Protein AF-A0A2E6INU5-F1 (afdb_monomer_lite)

pLDDT: mean 88.7, std 9.67, range [42.59, 98.44]

Foldseek 3Di:
DDDDDLVLVVLLLVLLCQQQCQQDQLRHQNNPQDQDDRDDVPDDDFLVNLVSSQVSLVVLCVLLVHDSQADHDDGPDDDDCSNDVVCSVVSSVSSVVCSVCLQPDDPPDPPDDDDPDDDDDDDDDDKDKDKDKDFAPFLSRVSNCLSNVDKDKDADAADDPPPDLVSVQVRVQRVQLPIAIEGCDDFPDPPQSNTRYHDLVPFAQDWDWRHKDAGPDPVRRVWMWTWTWHDDGGMIMIMIMTD

Secondary structure (DSSP, 8-state):
-----HHHHHHHHHHHHHHHH--STT---------PPPPPTTPPP-HHHHHHHHHHHHHHHHHHT---------TTPPP-GGGTHHHHHHHHHHHHHHHH-TTS--TTS-------------S--S-EEEEEEEE-SSHHHHHHHHHTT--EEE------SS--HHHHHHHHHHHHH--EEEESSPP--S-GGG--EEEGGG--SS-EEEEEEE-S-TTTTT-EEEEEEEE-SSEEEEEEEE-

Structure (mmCIF, N/CA/C/O backbone):
data_AF-A0A2E6INU5-F1
#
_entry.id   AF-A0A2E6INU5-F1
#
loop_
_atom_site.group_PDB
_atom_site.id
_atom_site.type_symbol
_atom_site.label_atom_id
_atom_site.label_alt_id
_atom_site.label_comp_id
_atom_site.label_asym_id
_atom_site.label_entity_id
_atom_site.label_seq_id
_atom_site.pdbx_PDB_ins_code
_atom_site.Cartn_x
_atom_site.Cartn_y
_atom_site.Cartn_z
_atom_site.occupancy
_atom_site.B_iso_or_equiv
_atom_site.auth_seq_id
_atom_site.auth_comp_id
_atom_site.auth_asym_id
_atom_site.auth_atom_id
_atom_site.pdbx_PDB_model_num
ATOM 1 N N . MET A 1 1 ? -27.241 9.348 35.818 1.00 49.28 1 MET A N 1
ATOM 2 C CA . MET A 1 1 ? -27.046 8.443 34.669 1.00 49.28 1 MET A CA 1
ATOM 3 C C . MET A 1 1 ? -27.175 9.276 33.410 1.00 49.28 1 MET A C 1
ATOM 5 O O . MET A 1 1 ? -28.150 10.011 33.298 1.00 49.28 1 MET A O 1
ATOM 9 N N . ALA A 1 2 ? -26.169 9.285 32.546 1.00 42.59 2 ALA A N 1
ATOM 10 C CA . ALA A 1 2 ? -26.226 10.094 31.339 1.00 42.59 2 ALA A CA 1
ATOM 11 C C . ALA A 1 2 ? -26.915 9.350 30.204 1.00 42.59 2 ALA A C 1
ATOM 13 O O . ALA A 1 2 ? -26.739 8.145 30.055 1.00 42.59 2 ALA A O 1
ATOM 14 N N . LEU A 1 3 ? -27.676 10.088 29.400 1.00 52.22 3 LEU A N 1
ATOM 15 C CA . LEU A 1 3 ? -28.258 9.566 28.176 1.00 52.22 3 LEU A CA 1
ATOM 16 C C . LEU A 1 3 ? -27.137 9.426 27.135 1.00 52.22 3 LEU A C 1
ATOM 18 O O . LEU A 1 3 ? -26.651 10.423 26.584 1.00 52.22 3 LEU A O 1
ATOM 22 N N . VAL A 1 4 ? -26.694 8.189 26.924 1.00 58.69 4 VAL A N 1
ATOM 23 C CA . VAL A 1 4 ? -25.850 7.803 25.792 1.00 58.69 4 VAL A CA 1
ATOM 24 C C . VAL A 1 4 ? -26.788 7.511 24.627 1.00 58.69 4 VAL A C 1
ATOM 26 O O . VAL A 1 4 ? -27.695 6.691 24.753 1.00 58.69 4 VAL A O 1
ATOM 29 N N . LEU A 1 5 ? -26.622 8.227 23.516 1.00 62.44 5 LEU A N 1
ATOM 30 C CA . LEU A 1 5 ? -27.426 7.988 22.322 1.00 62.44 5 LEU A CA 1
ATOM 31 C C . LEU A 1 5 ? -26.866 6.767 21.587 1.00 62.44 5 LEU A C 1
ATOM 33 O O . LEU A 1 5 ? -25.653 6.619 21.436 1.00 62.44 5 LEU A O 1
ATOM 37 N N . THR A 1 6 ? -27.752 5.904 21.097 1.00 64.69 6 THR A N 1
ATOM 38 C CA . THR A 1 6 ? -27.390 4.688 20.349 1.00 64.69 6 THR A CA 1
ATOM 39 C C . THR A 1 6 ? -26.551 4.977 19.101 1.00 64.69 6 THR A C 1
ATOM 41 O O . THR A 1 6 ? -25.748 4.140 18.702 1.00 64.69 6 THR A O 1
ATOM 44 N N . THR A 1 7 ? -26.672 6.175 18.522 1.00 68.62 7 THR A N 1
ATOM 45 C CA . THR A 1 7 ? -25.910 6.631 17.347 1.00 68.62 7 THR A CA 1
ATOM 46 C C . THR A 1 7 ? -24.424 6.876 17.624 1.00 68.62 7 THR A C 1
ATOM 48 O O . THR A 1 7 ? -23.580 6.636 16.757 1.00 68.62 7 THR A O 1
ATOM 51 N N . ASP A 1 8 ? -24.085 7.342 18.829 1.00 67.25 8 ASP A N 1
ATOM 52 C CA . ASP A 1 8 ? -22.691 7.596 19.217 1.00 67.25 8 ASP A CA 1
ATOM 53 C C . ASP A 1 8 ? -21.958 6.267 19.453 1.00 67.25 8 ASP A C 1
ATOM 55 O O . ASP A 1 8 ? -20.794 6.110 19.086 1.00 67.25 8 ASP A O 1
ATOM 59 N N . LEU A 1 9 ? -22.672 5.292 20.028 1.00 73.44 9 LEU A N 1
ATOM 60 C CA . LEU A 1 9 ? -22.219 3.912 20.235 1.00 73.44 9 LEU A CA 1
ATOM 61 C C . LEU A 1 9 ? -22.002 3.185 18.914 1.00 73.44 9 LEU A C 1
ATOM 63 O O . LEU A 1 9 ? -20.943 2.589 18.711 1.00 73.44 9 LEU A O 1
ATOM 67 N N . SER A 1 10 ? -22.955 3.304 17.988 1.00 78.44 10 SER A N 1
ATOM 68 C CA . SER A 1 10 ? -22.848 2.624 16.703 1.00 78.44 10 SER A CA 1
ATOM 69 C C . SER A 1 10 ? -21.665 3.107 15.885 1.00 78.44 10 SER A C 1
ATOM 71 O O . SER A 1 10 ? -20.899 2.287 15.395 1.00 78.44 10 SER A O 1
ATOM 73 N N . THR A 1 11 ? -21.457 4.421 15.810 1.00 85.44 11 THR A N 1
ATOM 74 C CA . THR A 1 11 ? -20.378 4.985 14.992 1.00 85.44 11 THR A CA 1
ATOM 75 C C . THR A 1 11 ? -19.001 4.566 15.509 1.00 85.44 11 THR A C 1
ATOM 77 O O . THR A 1 11 ? -18.174 4.087 14.737 1.00 85.44 11 THR A O 1
ATOM 80 N N . LEU A 1 12 ? -18.750 4.701 16.816 1.00 86.94 12 LEU A N 1
ATOM 81 C CA . LEU A 1 12 ? -17.463 4.329 17.404 1.00 86.94 12 LEU A CA 1
ATOM 82 C C . LEU A 1 12 ? -17.186 2.829 17.239 1.00 86.94 12 LEU A C 1
ATOM 84 O O . LEU A 1 12 ? -16.101 2.438 16.804 1.00 86.94 12 LEU A O 1
ATOM 88 N N . ARG A 1 13 ? -18.170 1.988 17.574 1.00 88.31 13 ARG A N 1
ATOM 89 C CA . ARG A 1 13 ? -18.055 0.533 17.463 1.00 88.31 13 ARG A CA 1
ATOM 90 C C . ARG A 1 13 ? -17.778 0.108 16.025 1.00 88.31 13 ARG A C 1
ATOM 92 O O . ARG A 1 13 ? -16.871 -0.691 15.802 1.00 88.31 13 ARG A O 1
ATOM 99 N N . ASP A 1 14 ? -18.536 0.628 15.066 1.00 89.06 14 ASP A N 1
ATOM 100 C CA . ASP A 1 14 ? -18.408 0.234 13.666 1.00 89.06 14 ASP A CA 1
ATOM 101 C C . ASP A 1 14 ? -17.042 0.652 13.101 1.00 89.06 14 ASP A C 1
ATOM 103 O O . ASP A 1 14 ? -16.392 -0.158 12.439 1.00 89.06 14 ASP A O 1
ATOM 107 N N . THR A 1 15 ? -16.536 1.838 13.460 1.00 90.94 15 THR A N 1
ATOM 108 C CA . THR A 1 15 ? -15.172 2.259 13.105 1.00 90.94 15 THR A CA 1
ATOM 109 C C . THR A 1 15 ? -14.110 1.340 13.706 1.00 90.94 15 THR A C 1
ATOM 111 O O . THR A 1 15 ? -13.225 0.879 12.984 1.00 90.94 15 THR A O 1
ATOM 114 N N . MET A 1 16 ? -14.181 1.031 15.007 1.00 92.12 16 MET A N 1
ATOM 115 C CA . MET A 1 16 ? -13.193 0.150 15.647 1.00 92.12 16 MET A CA 1
ATOM 116 C C . MET A 1 16 ? -13.242 -1.270 15.082 1.00 92.12 16 MET A C 1
ATOM 118 O O . MET A 1 16 ? -12.201 -1.884 14.853 1.00 92.12 16 MET A O 1
ATOM 122 N N . ASN A 1 17 ? -14.445 -1.787 14.832 1.00 92.00 17 ASN A N 1
ATOM 123 C CA . ASN A 1 17 ? -14.634 -3.105 14.249 1.00 92.00 17 ASN A CA 1
ATOM 124 C C . ASN A 1 17 ? -14.122 -3.155 12.805 1.00 92.00 17 ASN A C 1
ATOM 126 O O . ASN A 1 17 ? -13.488 -4.138 12.436 1.00 92.00 17 ASN A O 1
ATOM 130 N N . SER A 1 18 ? -14.340 -2.101 12.011 1.00 90.94 18 SER A N 1
ATOM 131 C CA . SER A 1 18 ? -13.735 -1.990 10.683 1.00 90.94 18 SER A CA 1
ATOM 132 C C . SER A 1 18 ? -12.214 -2.016 10.802 1.00 90.94 18 SER A C 1
ATOM 134 O O . SER A 1 18 ? -11.586 -2.922 10.273 1.00 90.94 18 SER A O 1
ATOM 136 N N . ALA A 1 19 ? -11.623 -1.111 11.587 1.00 91.62 19 ALA A N 1
ATOM 137 C CA . ALA A 1 19 ? -10.173 -1.010 11.745 1.00 91.62 19 ALA A CA 1
ATOM 138 C C . ALA A 1 19 ? -9.523 -2.340 12.161 1.00 91.62 19 ALA A C 1
ATOM 140 O O . ALA A 1 19 ? -8.524 -2.765 11.587 1.00 91.62 19 ALA A O 1
ATOM 141 N N . LEU A 1 20 ? -10.094 -3.019 13.158 1.00 93.56 20 LEU A N 1
ATOM 142 C CA . LEU A 1 20 ? -9.512 -4.238 13.711 1.00 93.56 20 LEU A CA 1
ATOM 143 C C . LEU A 1 20 ? -9.795 -5.467 12.852 1.00 93.56 20 LEU A C 1
ATOM 145 O O . LEU A 1 20 ? -8.908 -6.301 12.699 1.00 93.56 20 LEU A O 1
ATOM 149 N N . ASN A 1 21 ? -11.003 -5.599 12.306 1.00 93.06 21 ASN A N 1
ATOM 150 C CA . ASN A 1 21 ? -11.491 -6.874 11.774 1.00 93.06 21 ASN A CA 1
ATOM 151 C C . ASN A 1 21 ? -11.822 -6.856 10.290 1.00 93.06 21 ASN A C 1
ATOM 153 O O . ASN A 1 21 ? -12.146 -7.910 9.746 1.00 93.06 21 ASN A O 1
ATOM 157 N N . GLY A 1 22 ? -11.778 -5.705 9.622 1.00 91.62 22 GLY A N 1
ATOM 158 C CA . GLY A 1 22 ? -12.019 -5.676 8.192 1.00 91.62 22 GLY A CA 1
ATOM 159 C C . GLY A 1 22 ? -10.929 -6.434 7.435 1.00 91.62 22 GLY A C 1
ATOM 160 O O . GLY A 1 22 ? -9.741 -6.358 7.751 1.00 91.62 22 GLY A O 1
ATOM 161 N N . THR A 1 23 ? -11.371 -7.206 6.446 1.00 87.75 23 THR A N 1
ATOM 162 C CA . THR A 1 23 ? -10.544 -8.159 5.690 1.00 87.75 23 THR A CA 1
ATOM 163 C C . THR A 1 23 ? -10.393 -7.789 4.215 1.00 87.75 23 THR A C 1
ATOM 165 O O . THR A 1 23 ? -9.548 -8.346 3.517 1.00 87.75 23 THR A O 1
ATOM 168 N N . GLY A 1 24 ? -11.201 -6.845 3.724 1.00 87.31 24 GLY A N 1
ATOM 169 C CA . GLY A 1 24 ? -11.145 -6.349 2.349 1.00 87.31 24 GLY A CA 1
ATOM 170 C C . GLY A 1 24 ? -9.978 -5.394 2.094 1.00 87.31 24 GLY A C 1
ATOM 171 O O . GLY A 1 24 ? -9.223 -5.039 2.996 1.00 87.31 24 GLY A O 1
ATOM 172 N N . VAL A 1 25 ? -9.855 -4.939 0.847 1.00 86.94 25 VAL A N 1
ATOM 173 C CA . VAL A 1 25 ? -8.886 -3.908 0.445 1.00 86.94 25 VAL A CA 1
ATOM 174 C C . VAL A 1 25 ? -9.111 -2.640 1.273 1.00 86.94 25 VAL A C 1
ATOM 176 O O . VAL A 1 25 ? -10.184 -2.048 1.194 1.00 86.94 25 VAL A O 1
ATOM 179 N N . GLY A 1 26 ? -8.116 -2.228 2.064 1.00 84.88 26 GLY A N 1
ATOM 180 C CA . GLY A 1 26 ? -8.261 -1.089 2.982 1.00 84.88 26 GLY A CA 1
ATOM 181 C C . GLY A 1 26 ? -9.233 -1.352 4.138 1.00 84.88 26 GLY A C 1
ATOM 182 O O . GLY A 1 26 ? -9.704 -0.412 4.769 1.00 84.88 26 GLY A O 1
ATOM 183 N N . GLY A 1 27 ? -9.583 -2.618 4.382 1.00 85.44 27 GLY A N 1
ATOM 184 C CA . GLY A 1 27 ? -10.621 -3.009 5.325 1.00 85.44 27 GLY A CA 1
ATOM 185 C C . GLY A 1 27 ? -10.203 -2.879 6.782 1.00 85.44 27 GLY A C 1
ATOM 186 O O . GLY A 1 27 ? -11.072 -2.642 7.609 1.00 85.44 27 GLY A O 1
ATOM 187 N N . GLY A 1 28 ? -8.914 -3.019 7.097 1.00 88.44 28 GLY A N 1
ATOM 188 C CA . GLY A 1 28 ? -8.417 -3.083 8.470 1.00 88.44 28 GLY A CA 1
ATOM 189 C C . GLY A 1 28 ? -7.279 -4.090 8.627 1.00 88.44 28 GLY A C 1
ATOM 190 O O . GLY A 1 28 ? -6.603 -4.433 7.658 1.00 88.44 28 GLY A O 1
ATOM 191 N N . TYR A 1 29 ? -7.066 -4.558 9.857 1.00 90.00 29 TYR A N 1
ATOM 192 C CA . TYR A 1 29 ? -5.884 -5.341 10.251 1.00 90.00 29 TYR A CA 1
ATOM 193 C C . TYR A 1 29 ? -6.117 -6.839 10.430 1.00 90.00 29 TYR A C 1
ATOM 195 O O . TYR A 1 29 ? -5.206 -7.534 10.884 1.00 90.00 29 TYR A O 1
ATOM 203 N N . ASN A 1 30 ? -7.316 -7.340 10.113 1.00 92.19 30 ASN A N 1
ATOM 204 C CA . ASN A 1 30 ? -7.664 -8.759 10.224 1.00 92.19 30 ASN A CA 1
ATOM 205 C C . ASN A 1 30 ? -7.272 -9.398 11.586 1.00 92.19 30 ASN A C 1
ATOM 207 O O . ASN A 1 30 ? -6.731 -10.499 11.656 1.00 92.19 30 ASN A O 1
ATOM 211 N N . GLN A 1 31 ? -7.512 -8.695 12.695 1.00 90.88 31 GLN A N 1
ATOM 212 C CA . GLN A 1 31 ? -7.076 -9.085 14.046 1.00 90.88 31 GLN A CA 1
ATOM 213 C C . GLN A 1 31 ? -8.032 -10.046 14.758 1.00 90.88 31 GLN A C 1
ATOM 215 O O . GLN A 1 31 ? -7.704 -10.530 15.843 1.00 90.88 31 GLN A O 1
ATOM 220 N N . SER A 1 32 ? -9.220 -10.296 14.195 1.00 90.69 32 SER A N 1
ATOM 221 C CA . SER A 1 32 ? -10.265 -11.130 14.813 1.00 90.69 32 SER A CA 1
ATOM 222 C C . SER A 1 32 ? -10.566 -10.738 16.273 1.00 90.69 32 SER A C 1
ATOM 224 O O . SER A 1 32 ? -10.755 -11.585 17.143 1.00 90.69 32 SER A O 1
ATOM 226 N N . HIS A 1 33 ? -10.565 -9.437 16.570 1.00 92.56 33 HIS A N 1
ATOM 227 C CA . HIS A 1 33 ? -10.838 -8.901 17.896 1.00 92.56 33 HIS A CA 1
ATOM 228 C C . HIS A 1 33 ? -12.336 -8.690 18.115 1.00 92.56 33 HIS A C 1
ATOM 230 O O . HIS A 1 33 ? -12.986 -7.962 17.374 1.00 92.56 33 HIS A O 1
ATOM 236 N N . THR A 1 34 ? -12.892 -9.262 19.173 1.00 91.06 34 THR A N 1
ATOM 237 C CA . THR A 1 34 ? -14.313 -9.085 19.482 1.00 91.06 34 THR A CA 1
ATOM 238 C C . THR A 1 34 ? -14.615 -7.667 19.970 1.00 91.06 34 THR A C 1
ATOM 240 O O . THR A 1 34 ? -14.155 -7.268 21.038 1.00 91.06 34 THR A O 1
ATOM 243 N N . VAL A 1 35 ? -15.449 -6.939 19.221 1.00 90.38 35 VAL A N 1
ATOM 244 C CA . VAL A 1 35 ? -16.087 -5.690 19.666 1.00 90.38 35 VAL A CA 1
ATOM 245 C C . VAL A 1 35 ? -17.570 -5.971 19.906 1.00 90.38 35 VAL A C 1
ATOM 247 O O . VAL A 1 35 ? -18.268 -6.423 18.993 1.00 90.38 35 VAL A O 1
ATOM 250 N N . ALA A 1 36 ? -18.048 -5.732 21.128 1.00 88.94 36 ALA A N 1
ATOM 251 C CA . ALA A 1 36 ? -19.420 -6.002 21.537 1.00 88.94 36 ALA A CA 1
ATOM 252 C C . ALA A 1 36 ? -20.434 -5.325 20.596 1.00 88.94 36 ALA A C 1
ATOM 254 O O . ALA A 1 36 ? -20.189 -4.260 20.019 1.00 88.94 36 ALA A O 1
ATOM 255 N N . SER A 1 37 ? -21.581 -5.972 20.391 1.00 84.62 37 SER A N 1
ATOM 256 C CA . SER A 1 37 ? -22.678 -5.398 19.611 1.00 84.62 37 SER A CA 1
ATOM 257 C C . SER A 1 37 ? -23.257 -4.170 20.305 1.00 84.62 37 SER A C 1
ATOM 259 O O . SER A 1 37 ? -23.260 -4.097 21.532 1.00 84.62 37 SER A O 1
ATOM 261 N N . ASN A 1 38 ? -23.789 -3.229 19.522 1.00 80.44 38 ASN A N 1
ATOM 262 C CA . ASN A 1 38 ? -24.484 -2.076 20.089 1.00 80.44 38 ASN A CA 1
ATOM 263 C C . ASN A 1 38 ? -25.669 -2.536 20.955 1.00 80.44 38 ASN A C 1
ATOM 265 O O . ASN A 1 38 ? -26.445 -3.371 20.480 1.00 80.44 38 ASN A O 1
ATOM 269 N N . PRO A 1 39 ? -25.835 -1.981 22.167 1.00 78.75 39 PRO A N 1
ATOM 270 C CA . PRO A 1 39 ? -27.024 -2.205 22.978 1.00 78.75 39 PRO A CA 1
ATOM 271 C C . PRO A 1 39 ? -28.276 -1.720 22.238 1.00 78.75 39 PRO A C 1
ATOM 273 O O . PRO A 1 39 ? -28.244 -0.695 21.544 1.00 78.75 39 PRO A O 1
ATOM 276 N N . ALA A 1 40 ? -29.383 -2.442 22.379 1.00 79.25 40 ALA A N 1
ATOM 277 C CA . ALA A 1 40 ? -30.674 -2.008 21.874 1.00 79.25 40 ALA A CA 1
ATOM 278 C C . ALA A 1 40 ? -31.216 -0.824 22.691 1.00 79.25 40 ALA A C 1
ATOM 280 O O . ALA A 1 40 ? -30.764 -0.509 23.794 1.00 79.25 40 ALA A O 1
ATOM 281 N N . VAL A 1 41 ? -32.220 -0.136 22.143 1.00 73.25 41 VAL A N 1
ATOM 282 C CA . VAL A 1 41 ? -32.894 0.943 22.873 1.00 73.25 41 VAL A CA 1
ATOM 283 C C . VAL A 1 41 ? -33.557 0.364 24.123 1.00 73.25 41 VAL A C 1
ATOM 285 O O . VAL A 1 41 ? -34.431 -0.491 24.020 1.00 73.25 41 VAL A O 1
ATOM 288 N N . GLY A 1 42 ? -33.168 0.882 25.288 1.00 70.81 42 GLY A N 1
ATOM 289 C CA . GLY A 1 42 ? -33.672 0.425 26.584 1.00 70.81 42 GLY A CA 1
ATOM 290 C C . GLY A 1 42 ? -32.814 -0.650 27.253 1.00 70.81 42 GLY A C 1
ATOM 291 O O . GLY A 1 42 ? -33.112 -0.995 28.395 1.00 70.81 42 GLY A O 1
ATOM 292 N N . ASP A 1 43 ? -31.752 -1.130 26.599 1.00 74.62 43 ASP A N 1
ATOM 293 C CA . ASP A 1 43 ? -30.782 -2.023 27.230 1.00 74.62 43 ASP A CA 1
ATOM 294 C C . ASP A 1 43 ? -29.958 -1.281 28.286 1.00 74.62 43 ASP A C 1
ATOM 296 O O . ASP A 1 43 ? -29.634 -0.093 28.158 1.00 74.62 43 ASP A O 1
ATOM 300 N N . ASN A 1 44 ? -29.574 -2.018 29.326 1.00 74.94 44 ASN A N 1
ATOM 301 C CA . ASN A 1 44 ? -28.580 -1.548 30.275 1.00 74.94 44 ASN A CA 1
ATOM 302 C C . ASN A 1 44 ? -27.193 -1.717 29.659 1.00 74.94 44 ASN A C 1
ATOM 304 O O . ASN A 1 44 ? -26.847 -2.793 29.180 1.00 74.94 44 ASN A O 1
ATOM 308 N N . ILE A 1 45 ? -26.392 -0.657 29.709 1.00 78.75 45 ILE A N 1
ATOM 309 C CA . ILE A 1 45 ? -24.971 -0.744 29.392 1.00 78.75 45 ILE A CA 1
ATOM 310 C C . ILE A 1 45 ? -24.260 -1.256 30.642 1.00 78.75 45 ILE A C 1
ATOM 312 O O . ILE A 1 45 ? -24.332 -0.609 31.689 1.00 78.75 45 ILE A O 1
ATOM 316 N N . ASP A 1 46 ? -23.611 -2.409 30.530 1.00 79.94 46 ASP A N 1
ATOM 317 C CA . ASP A 1 46 ? -22.838 -3.018 31.607 1.00 79.94 46 ASP A CA 1
ATOM 318 C C . ASP A 1 46 ? -21.326 -2.793 31.434 1.00 79.94 46 ASP A C 1
ATOM 320 O O . ASP A 1 46 ? -20.855 -2.178 30.469 1.00 79.94 46 ASP A O 1
ATOM 324 N N . ASP A 1 47 ? -20.566 -3.255 32.423 1.00 80.88 47 ASP A N 1
ATOM 325 C CA . ASP A 1 47 ? -19.105 -3.246 32.427 1.00 80.88 47 ASP A CA 1
ATOM 326 C C . ASP A 1 47 ? -18.534 -4.051 31.253 1.00 80.88 47 ASP A C 1
ATOM 328 O O . ASP A 1 47 ? -17.594 -3.599 30.603 1.00 80.88 47 ASP A O 1
ATOM 332 N N . SER A 1 48 ? -19.162 -5.174 30.893 1.00 85.06 48 SER A N 1
ATOM 333 C CA . SER A 1 48 ? -18.707 -6.027 29.790 1.00 85.06 48 SER A CA 1
ATOM 334 C C . SER A 1 48 ? -18.671 -5.304 28.436 1.00 85.06 48 SER A C 1
ATOM 336 O O . SER A 1 48 ? -17.714 -5.451 27.665 1.00 85.06 48 SER A O 1
ATOM 338 N N . TYR A 1 49 ? -19.677 -4.472 28.146 1.00 86.75 49 TYR A N 1
ATOM 339 C CA . TYR A 1 49 ? -19.693 -3.653 26.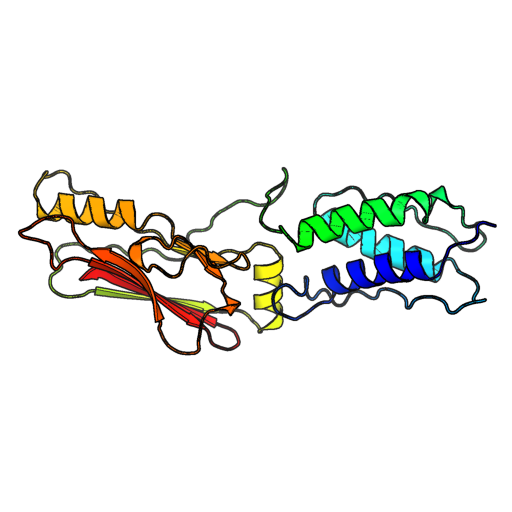938 1.00 86.75 49 TYR A CA 1
ATOM 340 C C . TYR A 1 49 ? -18.578 -2.600 26.966 1.00 86.75 49 TYR A C 1
ATOM 342 O O . TYR A 1 49 ? -17.858 -2.424 25.979 1.00 86.75 49 TYR A O 1
ATOM 350 N N . MET A 1 50 ? -18.404 -1.917 28.100 1.00 85.44 50 MET A N 1
ATOM 351 C CA . MET A 1 50 ? -17.386 -0.874 28.258 1.00 85.44 50 MET A CA 1
ATOM 352 C C . MET A 1 50 ? -15.965 -1.435 28.169 1.00 85.44 50 MET A C 1
ATOM 354 O O . MET A 1 50 ? -15.119 -0.851 27.491 1.00 85.44 50 MET A O 1
ATOM 358 N N . ASP A 1 51 ? -15.721 -2.606 28.749 1.00 88.12 51 ASP A N 1
ATOM 359 C CA . ASP A 1 51 ? -14.444 -3.310 28.654 1.00 88.12 51 ASP A CA 1
ATOM 360 C C . ASP A 1 51 ? -14.128 -3.735 27.218 1.00 88.12 51 ASP A C 1
ATOM 362 O O . ASP A 1 51 ? -12.972 -3.672 26.789 1.00 88.12 51 ASP A O 1
ATOM 366 N N . SER A 1 52 ? -15.145 -4.097 26.427 1.00 90.88 52 SER A N 1
ATOM 367 C CA . SER A 1 52 ? -14.961 -4.373 25.000 1.00 90.88 52 SER A CA 1
ATOM 368 C C . SER A 1 52 ? -14.518 -3.129 24.222 1.00 90.88 52 SER A C 1
ATOM 370 O O . SER A 1 52 ? -13.581 -3.213 23.423 1.00 90.88 52 SER A O 1
ATOM 372 N N . ILE A 1 53 ? -15.130 -1.968 24.483 1.00 90.75 53 ILE A N 1
ATOM 373 C CA . ILE A 1 53 ? -14.724 -0.688 23.878 1.00 90.75 53 ILE A CA 1
ATOM 374 C C . ILE A 1 53 ? -13.305 -0.313 24.313 1.00 90.75 53 ILE A C 1
ATOM 376 O O . ILE A 1 53 ? -12.471 0.019 23.470 1.00 90.75 53 ILE A O 1
ATOM 380 N N . PHE A 1 54 ? -13.004 -0.413 25.610 1.00 91.94 54 PHE A N 1
ATOM 381 C CA . PHE A 1 54 ? -11.685 -0.105 26.154 1.00 91.94 54 PHE A CA 1
ATOM 382 C C . PHE A 1 54 ? -10.596 -1.005 25.556 1.00 91.94 54 PHE A C 1
ATOM 384 O O . PHE A 1 54 ? -9.545 -0.505 25.154 1.00 91.94 54 PHE A O 1
ATOM 391 N N . SER A 1 55 ? -10.843 -2.314 25.448 1.00 93.69 55 SER A N 1
ATOM 392 C CA . SER A 1 55 ? -9.893 -3.276 24.876 1.00 93.69 55 SER A CA 1
ATOM 393 C C . SER A 1 55 ? -9.618 -3.002 23.393 1.00 93.69 55 SER A C 1
ATOM 395 O O . SER A 1 55 ? -8.457 -2.967 22.972 1.00 93.69 55 SER A O 1
ATOM 397 N N . ALA A 1 56 ? -10.669 -2.731 22.612 1.00 94.62 56 ALA A N 1
ATOM 398 C CA . ALA A 1 56 ? -10.548 -2.381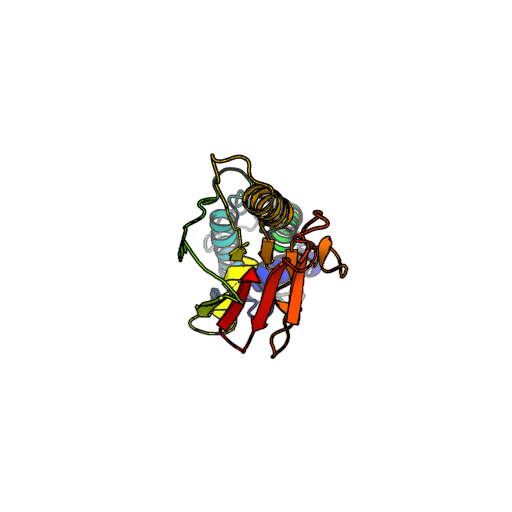 21.200 1.00 94.62 56 ALA A CA 1
ATOM 399 C C . ALA A 1 56 ? -9.767 -1.073 21.014 1.00 94.62 56 ALA A C 1
ATOM 401 O O . ALA A 1 56 ? -8.824 -1.009 20.218 1.00 94.62 56 ALA A O 1
ATOM 402 N N . ALA A 1 57 ? -10.106 -0.051 21.802 1.00 94.00 57 ALA A N 1
ATOM 403 C CA . ALA A 1 57 ? -9.422 1.230 21.780 1.00 94.00 57 ALA A CA 1
ATOM 404 C C . ALA A 1 57 ? -7.960 1.112 22.217 1.00 94.00 57 ALA A C 1
ATOM 406 O O . ALA A 1 57 ? -7.105 1.736 21.601 1.00 94.00 57 ALA A O 1
ATOM 407 N N . ALA A 1 58 ? -7.638 0.282 23.213 1.00 94.06 58 ALA A N 1
ATOM 408 C CA . ALA A 1 58 ? -6.264 0.051 23.652 1.00 94.06 58 ALA A CA 1
ATOM 409 C C . ALA A 1 58 ? -5.401 -0.577 22.546 1.00 94.06 58 ALA A C 1
ATOM 411 O O . ALA A 1 58 ? -4.269 -0.138 22.329 1.00 94.06 58 ALA A O 1
ATOM 412 N N . LYS A 1 59 ? -5.938 -1.556 21.803 1.00 92.75 59 LYS A N 1
ATOM 413 C CA . LYS A 1 59 ? -5.240 -2.152 20.651 1.00 92.75 59 LYS A CA 1
ATOM 414 C C . LYS A 1 59 ? -4.989 -1.131 19.546 1.00 92.75 59 LYS A C 1
ATOM 416 O O . LYS A 1 59 ? -3.864 -1.017 19.069 1.00 92.75 59 LYS A O 1
ATOM 421 N N . LEU A 1 60 ? -6.018 -0.377 19.160 1.00 91.19 60 LEU A N 1
ATOM 422 C CA . LEU A 1 60 ? -5.894 0.651 18.124 1.00 91.19 60 LEU A CA 1
ATOM 423 C C . LEU A 1 60 ? -4.982 1.797 18.557 1.00 91.19 60 LEU A C 1
ATOM 425 O O . LEU A 1 60 ? -4.208 2.293 17.749 1.00 91.19 60 LEU A O 1
ATOM 429 N N . ALA A 1 61 ? -5.032 2.187 19.828 1.00 90.81 61 ALA A N 1
ATOM 430 C CA . ALA A 1 61 ? -4.156 3.194 20.408 1.00 90.81 61 ALA A CA 1
ATOM 431 C C . ALA A 1 61 ? -2.686 2.790 20.309 1.00 90.81 61 ALA A C 1
ATOM 433 O O . ALA A 1 61 ? -1.862 3.570 19.834 1.00 90.81 61 ALA A O 1
ATOM 434 N N . ASN A 1 62 ? -2.376 1.548 20.688 1.00 88.25 62 ASN A N 1
ATOM 435 C CA . ASN A 1 62 ? -1.035 1.000 20.550 1.00 88.25 62 ASN A CA 1
ATOM 436 C C . ASN A 1 62 ? -0.593 0.955 19.082 1.00 88.25 62 ASN A C 1
ATOM 438 O O . ASN A 1 62 ? 0.481 1.448 18.756 1.00 88.25 62 ASN A O 1
ATOM 442 N N . TYR A 1 63 ? -1.448 0.424 18.206 1.00 84.19 63 TYR A N 1
ATOM 443 C CA . TYR A 1 63 ? -1.137 0.267 16.792 1.00 84.19 63 TYR A CA 1
ATOM 444 C C . TYR A 1 63 ? -0.919 1.610 16.082 1.00 84.19 63 TYR A C 1
ATOM 446 O O . TYR A 1 63 ? 0.076 1.805 15.392 1.00 84.19 63 TYR A O 1
ATOM 454 N N . TYR A 1 64 ? -1.825 2.568 16.282 1.00 84.25 64 TYR A N 1
ATOM 455 C CA . TYR A 1 64 ? -1.761 3.868 15.620 1.00 84.25 64 TYR A CA 1
ATOM 456 C C . TYR A 1 64 ? -0.829 4.877 16.286 1.00 84.25 64 TYR A C 1
ATOM 458 O O . TYR A 1 64 ? -0.664 5.987 15.768 1.00 84.25 64 TYR A O 1
ATOM 466 N N . ASN A 1 65 ? -0.240 4.513 17.426 1.00 83.81 65 ASN A N 1
ATOM 467 C CA . ASN A 1 65 ? 0.460 5.429 18.313 1.00 83.81 65 ASN A CA 1
ATOM 468 C C . ASN A 1 65 ? -0.397 6.674 18.636 1.00 83.81 65 ASN A C 1
ATOM 470 O O . ASN A 1 65 ? 0.017 7.818 18.441 1.00 83.81 65 ASN A O 1
ATOM 474 N N . ILE A 1 66 ? -1.640 6.438 19.064 1.00 86.88 66 ILE A N 1
ATOM 475 C CA . ILE A 1 66 ? -2.571 7.467 19.552 1.00 86.88 66 ILE A CA 1
ATOM 476 C C . ILE A 1 66 ? -2.912 7.191 21.016 1.00 86.88 66 ILE A C 1
ATOM 478 O O . ILE A 1 66 ? -2.754 6.078 21.508 1.00 86.88 66 ILE A O 1
ATOM 482 N N . THR A 1 67 ? -3.402 8.197 21.732 1.00 89.81 67 THR A N 1
ATOM 483 C CA . THR A 1 67 ? -3.831 8.017 23.123 1.00 89.81 67 THR A CA 1
ATOM 484 C C . THR A 1 67 ? -5.163 7.273 23.173 1.00 89.81 67 THR A C 1
ATOM 486 O O . THR A 1 67 ? -6.100 7.665 22.482 1.00 89.81 67 THR A O 1
ATOM 489 N N . ASN A 1 68 ? -5.270 6.245 24.021 1.00 92.38 68 ASN A N 1
ATOM 490 C CA . ASN A 1 68 ? -6.565 5.694 24.423 1.00 92.38 68 ASN A CA 1
ATOM 491 C C . ASN A 1 68 ? -7.188 6.630 25.476 1.00 92.38 68 ASN A C 1
ATOM 493 O O . ASN A 1 68 ? -6.626 6.740 26.567 1.00 92.38 68 ASN A O 1
ATOM 497 N N . PRO A 1 69 ? -8.301 7.320 25.180 1.00 91.69 69 PRO A N 1
ATOM 498 C CA . PRO A 1 69 ? -8.925 8.233 26.130 1.00 91.69 69 PRO A CA 1
ATOM 499 C C . PRO A 1 69 ? -9.905 7.525 27.077 1.00 91.69 69 PRO A C 1
ATOM 501 O O . PRO A 1 69 ? -10.372 8.133 28.035 1.00 91.69 69 PRO A O 1
ATOM 504 N N . PHE A 1 70 ? -10.250 6.263 26.811 1.00 90.50 70 PHE A N 1
ATOM 505 C CA . PHE A 1 70 ? -11.204 5.517 27.621 1.00 90.50 70 PHE A CA 1
ATOM 506 C C . PHE A 1 70 ? -10.533 4.947 28.869 1.00 90.50 70 PHE A C 1
ATOM 508 O O . PHE A 1 70 ? -9.330 4.686 28.897 1.00 90.50 70 PHE A O 1
ATOM 515 N N . THR A 1 71 ? -11.333 4.709 29.902 1.00 88.06 71 THR A N 1
ATOM 516 C CA . THR A 1 71 ? -10.902 4.046 31.138 1.00 88.06 71 THR A CA 1
ATOM 517 C C . THR A 1 71 ? -11.741 2.793 31.351 1.00 88.06 71 THR A C 1
ATOM 519 O O . THR A 1 71 ? -12.914 2.771 30.982 1.00 88.06 71 THR A O 1
ATOM 522 N N . ALA A 1 72 ? -11.130 1.744 31.902 1.00 83.12 72 ALA A N 1
ATOM 523 C CA . ALA A 1 72 ? -11.839 0.512 32.234 1.00 83.12 72 ALA A CA 1
ATOM 524 C C . ALA A 1 72 ? -12.905 0.770 33.314 1.00 83.12 72 ALA A C 1
ATOM 526 O O . ALA A 1 72 ? -12.748 1.671 34.147 1.00 83.12 72 ALA A O 1
ATOM 527 N N . VAL A 1 73 ? -13.973 -0.024 33.299 1.00 84.25 73 VAL A N 1
ATOM 528 C CA . VAL A 1 73 ? -15.089 0.069 34.249 1.00 84.25 73 VAL A CA 1
ATOM 529 C C . VAL A 1 73 ? -15.203 -1.272 34.960 1.00 84.25 73 VAL A C 1
ATOM 531 O O . VAL A 1 73 ? -15.227 -2.299 34.299 1.00 84.25 73 VAL A O 1
ATOM 534 N N . ASN A 1 74 ? -15.282 -1.289 36.292 1.00 83.69 74 ASN A N 1
ATOM 535 C CA . ASN A 1 74 ? -15.456 -2.541 37.028 1.00 83.69 74 ASN A CA 1
ATOM 536 C C . ASN A 1 74 ? -16.934 -2.811 37.321 1.00 83.69 74 ASN A C 1
ATOM 538 O O . ASN A 1 74 ? -17.752 -1.893 37.427 1.00 83.69 74 ASN A O 1
ATOM 542 N N . ALA A 1 75 ? -17.263 -4.081 37.552 1.00 80.19 75 ALA A N 1
ATOM 543 C CA . ALA A 1 75 ? -18.573 -4.483 38.043 1.00 80.19 75 ALA A CA 1
ATOM 544 C C . ALA A 1 75 ? -18.976 -3.684 39.298 1.00 80.19 75 ALA A C 1
ATOM 546 O O . ALA A 1 75 ? -18.280 -3.688 40.315 1.00 80.19 75 ALA A O 1
ATOM 547 N N . GLY A 1 76 ? -20.137 -3.028 39.233 1.00 76.94 76 GLY A N 1
ATOM 548 C CA . GLY A 1 76 ? -20.674 -2.199 40.317 1.00 76.94 76 GLY A CA 1
ATOM 549 C C . GLY A 1 76 ? -20.315 -0.712 40.233 1.00 76.94 76 GLY A C 1
ATOM 550 O O . GLY A 1 76 ? -20.895 0.080 40.980 1.00 76.94 76 GLY A O 1
ATOM 551 N N . ASP A 1 77 ? -19.437 -0.310 39.311 1.00 76.94 77 ASP A N 1
ATOM 552 C CA . ASP A 1 77 ? -19.150 1.099 39.055 1.00 76.94 77 ASP A CA 1
ATOM 553 C C . ASP A 1 77 ? -20.326 1.787 38.342 1.00 76.94 77 ASP A C 1
ATOM 555 O O . ASP A 1 77 ? -21.027 1.217 37.503 1.00 76.94 77 ASP A O 1
ATOM 559 N N . THR A 1 78 ? -20.542 3.067 38.655 1.00 77.50 78 THR A N 1
ATOM 560 C CA . THR A 1 78 ? -21.470 3.902 37.883 1.00 77.50 78 THR A CA 1
ATOM 561 C C . THR A 1 78 ? -20.753 4.450 36.657 1.00 77.50 78 THR A C 1
ATOM 563 O O . THR A 1 78 ? -19.846 5.267 36.793 1.00 77.50 78 THR A O 1
ATOM 566 N N . ILE A 1 79 ? -21.210 4.071 35.464 1.00 75.88 79 ILE A N 1
ATOM 567 C CA . ILE A 1 79 ? -20.685 4.598 34.200 1.00 75.88 79 ILE A CA 1
ATOM 568 C C . ILE A 1 79 ? -20.990 6.102 34.089 1.00 75.88 79 ILE A C 1
ATOM 570 O O . ILE A 1 79 ? -22.143 6.546 34.152 1.00 75.88 79 ILE A O 1
ATOM 574 N N . THR A 1 80 ? -19.942 6.898 33.897 1.00 79.94 80 THR A N 1
ATOM 575 C CA . THR A 1 80 ? -19.990 8.358 33.737 1.00 79.94 80 THR A CA 1
ATOM 576 C C . THR A 1 80 ? -19.785 8.780 32.275 1.00 79.94 80 THR A C 1
ATOM 578 O O . THR A 1 80 ? -19.263 8.024 31.460 1.00 79.94 80 THR A O 1
ATOM 581 N N . GLN A 1 81 ? -20.177 10.013 31.917 1.00 75.69 81 GLN A N 1
ATOM 582 C CA . GLN A 1 81 ? -19.981 10.537 30.547 1.00 75.69 81 GLN A CA 1
ATOM 583 C C . GLN A 1 81 ? -18.507 10.638 30.164 1.00 75.69 81 GLN A C 1
ATOM 585 O O . GLN A 1 81 ? -18.153 10.290 29.039 1.00 75.69 81 GLN A O 1
ATOM 590 N N . ALA A 1 82 ? -17.663 11.029 31.118 1.00 78.00 82 ALA A N 1
ATOM 591 C CA . ALA A 1 82 ? -16.228 11.176 30.918 1.00 78.00 82 ALA A CA 1
ATOM 592 C C . ALA A 1 82 ? -15.534 9.844 30.594 1.00 78.00 82 ALA A C 1
ATOM 594 O O . ALA A 1 82 ? -14.495 9.837 29.953 1.00 78.00 82 ALA A O 1
ATOM 595 N N . GLN A 1 83 ? -16.110 8.704 30.987 1.00 78.25 83 GLN A N 1
ATOM 596 C CA . GLN A 1 83 ? -15.545 7.390 30.667 1.00 78.25 83 GLN A CA 1
ATOM 597 C C . GLN A 1 83 ? -15.819 6.955 29.222 1.00 78.25 83 GLN A C 1
ATOM 599 O O . GLN A 1 83 ? -15.162 6.036 28.744 1.00 78.25 83 GLN A O 1
ATOM 604 N N . TYR A 1 84 ? -16.764 7.597 28.524 1.00 78.31 84 TYR A N 1
ATOM 605 C CA . TYR A 1 84 ? -17.185 7.184 27.185 1.00 78.31 84 TYR A CA 1
ATOM 606 C C . TYR A 1 84 ? -17.529 8.362 26.263 1.00 78.31 84 TYR A C 1
ATOM 608 O O . TYR A 1 84 ? -16.808 8.664 25.310 1.00 78.31 84 TYR A O 1
ATOM 616 N N . LYS A 1 85 ? -18.658 9.026 26.528 1.00 78.75 85 LYS A N 1
ATOM 617 C CA . LYS A 1 85 ? -19.320 9.950 25.597 1.00 78.75 85 LYS A CA 1
ATOM 618 C C . LYS A 1 85 ? -18.426 11.124 25.209 1.00 78.75 85 LYS A C 1
ATOM 620 O O . LYS A 1 85 ? -18.383 11.493 24.039 1.00 78.75 85 LYS A O 1
ATOM 625 N N . ASP A 1 86 ? -17.686 11.657 26.173 1.00 85.19 86 ASP A N 1
ATOM 626 C CA . ASP A 1 86 ? -16.840 12.838 25.976 1.00 85.19 86 ASP A CA 1
ATOM 627 C C . ASP A 1 86 ? -15.627 12.549 25.067 1.00 85.19 86 ASP A C 1
ATOM 629 O O . ASP A 1 86 ? -14.988 13.469 24.556 1.00 85.19 86 ASP A O 1
ATOM 633 N N . HIS A 1 87 ? -15.322 11.269 24.829 1.00 87.69 87 HIS A N 1
ATOM 634 C CA . HIS A 1 87 ? -14.147 10.816 24.088 1.00 87.69 87 HIS A CA 1
ATOM 635 C C . HIS A 1 87 ? -14.470 10.049 22.800 1.00 87.69 87 HIS A C 1
ATOM 637 O O . HIS A 1 87 ? -13.625 9.970 21.909 1.00 87.69 87 HIS A O 1
ATOM 643 N N . ALA A 1 88 ? -15.690 9.521 22.662 1.00 86.56 88 ALA A N 1
ATOM 644 C CA . ALA A 1 88 ? -16.089 8.700 21.520 1.00 86.56 88 ALA A CA 1
ATOM 645 C C . ALA A 1 88 ? -15.860 9.398 20.168 1.00 86.56 88 ALA A C 1
ATOM 647 O O . ALA A 1 88 ? -15.243 8.825 19.272 1.00 86.56 88 ALA A O 1
ATOM 648 N N . SER A 1 89 ? -16.301 10.652 20.032 1.00 86.81 89 SER A N 1
ATOM 649 C CA . SER A 1 89 ? -16.188 11.401 18.772 1.00 86.81 89 SER A CA 1
ATOM 650 C C . SER A 1 89 ? -14.733 11.702 18.389 1.00 86.81 89 SER A C 1
ATOM 652 O O . SER A 1 89 ? -14.327 11.473 17.248 1.00 86.81 89 SER A O 1
ATOM 654 N N . SER A 1 90 ? -13.913 12.154 19.344 1.00 89.44 90 SER A N 1
ATOM 655 C CA . SER A 1 90 ? -12.507 12.493 19.090 1.00 89.44 90 SER A CA 1
ATOM 656 C C . SER A 1 90 ? -11.648 11.258 18.818 1.00 89.44 90 SER A C 1
ATOM 658 O O . SER A 1 90 ? -10.795 11.292 17.925 1.00 89.44 90 SER A O 1
ATOM 660 N N . PHE A 1 91 ? -11.889 10.151 19.526 1.00 91.50 91 PHE A N 1
ATOM 661 C CA . PHE A 1 91 ? -11.210 8.889 19.249 1.00 91.50 91 PHE A CA 1
ATOM 662 C C . PHE A 1 91 ? -11.607 8.334 17.881 1.00 91.50 91 PHE A C 1
ATOM 664 O O . PHE A 1 91 ? -10.735 7.965 17.099 1.00 91.50 91 PHE A O 1
ATOM 671 N N . ASN A 1 92 ? -12.903 8.355 17.552 1.00 90.25 92 ASN A N 1
ATOM 672 C CA . ASN A 1 92 ? -13.403 7.940 16.244 1.00 90.25 92 ASN A CA 1
ATOM 673 C C . ASN A 1 92 ? -12.752 8.740 15.104 1.00 90.25 92 ASN A C 1
ATOM 675 O O . ASN A 1 92 ? -12.244 8.149 14.156 1.00 90.25 92 ASN A O 1
ATOM 679 N N . ALA A 1 93 ? -12.690 10.070 15.222 1.00 90.00 93 ALA A N 1
ATOM 680 C CA . ALA A 1 93 ? -12.006 10.919 14.247 1.00 90.00 93 ALA A CA 1
ATOM 681 C C . ALA A 1 93 ? -10.512 10.575 14.122 1.00 90.00 93 ALA A C 1
ATOM 683 O O . ALA A 1 93 ? -9.981 10.523 13.014 1.00 90.00 93 ALA A O 1
ATOM 684 N N . SER A 1 94 ? -9.846 10.293 15.247 1.00 89.75 94 SER A N 1
ATOM 685 C CA . SER A 1 94 ? -8.428 9.914 15.259 1.00 89.75 94 SER A CA 1
ATOM 686 C C . SER A 1 94 ? -8.193 8.577 14.556 1.00 89.75 94 SER A C 1
ATOM 688 O O . SER A 1 94 ? -7.284 8.476 13.740 1.00 89.75 94 SER A O 1
ATOM 690 N N . VAL A 1 95 ? -9.025 7.567 14.823 1.00 89.75 95 VAL A N 1
ATOM 691 C CA . VAL A 1 95 ? -8.949 6.258 14.158 1.00 89.75 95 VAL A CA 1
ATOM 692 C C . VAL A 1 95 ? -9.263 6.388 12.667 1.00 89.75 95 VAL A C 1
ATOM 694 O O . VAL A 1 95 ? -8.486 5.920 11.840 1.00 89.75 95 VAL A O 1
ATOM 697 N N . ALA A 1 96 ? -10.351 7.072 12.306 1.00 87.88 96 ALA A N 1
ATOM 698 C CA . ALA A 1 96 ? -10.759 7.250 10.915 1.00 87.88 96 ALA A CA 1
ATOM 699 C C . ALA A 1 96 ? -9.685 7.960 10.076 1.00 87.88 96 ALA A C 1
ATOM 701 O O . ALA A 1 96 ? -9.398 7.528 8.961 1.00 87.88 96 ALA A O 1
ATOM 702 N N . ALA A 1 97 ? -9.035 8.992 10.626 1.00 86.69 97 ALA A N 1
ATOM 703 C CA . ALA A 1 97 ? -7.924 9.670 9.960 1.00 86.69 97 ALA A CA 1
ATOM 704 C C . ALA A 1 97 ? -6.752 8.718 9.671 1.00 86.69 97 ALA A C 1
ATOM 706 O O . ALA A 1 97 ? -6.133 8.795 8.614 1.00 86.69 97 ALA A O 1
ATOM 707 N N . ARG A 1 98 ? -6.458 7.782 10.580 1.00 85.69 98 ARG A N 1
ATOM 708 C CA . ARG A 1 98 ? -5.372 6.811 10.387 1.00 85.69 98 ARG A CA 1
ATOM 709 C C . ARG A 1 98 ? -5.715 5.702 9.401 1.00 85.69 98 ARG A C 1
ATOM 711 O O . ARG A 1 98 ? -4.823 5.247 8.699 1.00 85.69 98 ARG A O 1
ATOM 718 N N . ILE A 1 99 ? -6.978 5.288 9.327 1.00 83.94 99 ILE A N 1
ATOM 719 C CA . ILE A 1 99 ? -7.450 4.354 8.292 1.00 83.94 99 ILE A CA 1
ATOM 720 C C . ILE A 1 99 ? -7.376 5.006 6.910 1.00 83.94 99 ILE A C 1
ATOM 722 O O . ILE A 1 99 ? -6.975 4.353 5.951 1.00 83.94 99 ILE A O 1
ATOM 726 N N . ALA A 1 100 ? -7.768 6.280 6.807 1.00 83.19 100 ALA A N 1
ATOM 727 C CA . ALA A 1 100 ? -7.733 7.026 5.553 1.00 83.19 100 ALA A CA 1
ATOM 728 C C . ALA A 1 100 ? -6.294 7.262 5.075 1.00 83.19 100 ALA A C 1
ATOM 730 O O . ALA A 1 100 ? -6.003 7.125 3.889 1.00 83.19 100 ALA A O 1
ATOM 731 N N . ASP A 1 101 ? -5.387 7.541 6.013 1.00 82.31 101 ASP A N 1
ATOM 732 C CA . ASP A 1 101 ? -3.999 7.865 5.721 1.00 82.31 101 ASP A CA 1
ATOM 733 C C . ASP A 1 101 ? -3.001 7.020 6.541 1.00 82.31 101 ASP A C 1
ATOM 735 O O . ASP A 1 101 ? -2.203 7.573 7.311 1.00 82.31 101 ASP A O 1
ATOM 739 N N . PRO A 1 102 ? -2.941 5.684 6.348 1.00 78.44 102 PRO A N 1
ATOM 740 C CA . PRO A 1 102 ? -2.064 4.821 7.148 1.00 78.44 102 PRO A CA 1
ATOM 741 C C . PRO A 1 102 ? -0.575 5.061 6.859 1.00 78.44 102 PRO A C 1
ATOM 743 O O . PRO A 1 102 ?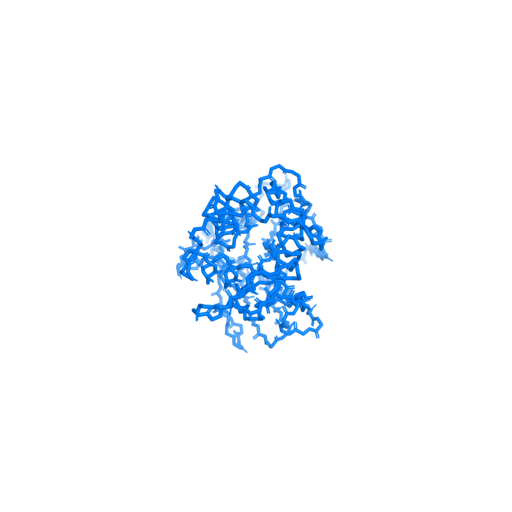 0.301 4.554 7.543 1.00 78.44 102 PRO A O 1
ATOM 746 N N . HIS A 1 103 ? -0.292 5.853 5.825 1.00 76.00 103 HIS A N 1
ATOM 747 C CA . HIS A 1 103 ? 1.038 6.155 5.312 1.00 76.00 103 HIS A CA 1
ATOM 748 C C . HIS A 1 103 ? 1.510 7.530 5.803 1.00 76.00 103 HIS A C 1
ATOM 750 O O . HIS A 1 103 ? 2.605 7.975 5.465 1.00 76.00 103 HIS A O 1
ATOM 756 N N . THR A 1 104 ? 0.671 8.250 6.555 1.00 73.75 104 THR A N 1
ATOM 757 C CA . THR A 1 104 ? 1.067 9.493 7.209 1.00 73.75 104 THR A CA 1
ATOM 758 C C . THR A 1 104 ? 1.766 9.118 8.502 1.00 73.75 104 THR A C 1
ATOM 760 O O . THR A 1 104 ? 1.157 8.893 9.550 1.00 73.75 104 THR A O 1
ATOM 763 N N . TYR A 1 105 ? 3.079 8.990 8.366 1.00 61.88 105 TYR A N 1
ATOM 764 C CA . TYR A 1 105 ? 4.014 8.547 9.384 1.00 61.88 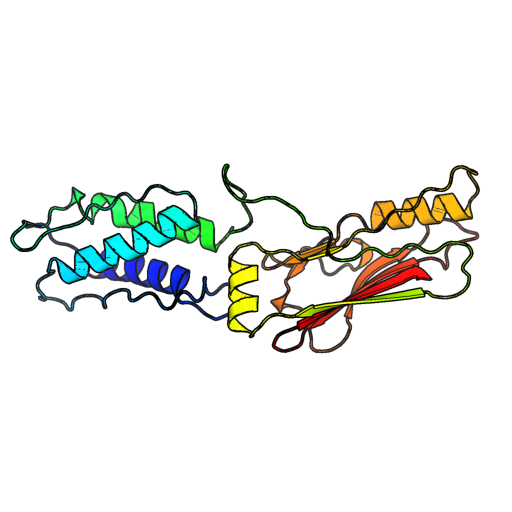105 TYR A CA 1
ATOM 765 C C . TYR A 1 105 ? 4.080 9.568 10.522 1.00 61.88 105 TYR A C 1
ATOM 767 O O . TYR A 1 105 ? 4.918 10.469 10.536 1.00 61.88 105 TYR A O 1
ATOM 775 N N . SER A 1 106 ? 3.172 9.467 11.492 1.00 53.53 106 SER A N 1
ATOM 776 C CA . SER A 1 106 ? 3.412 10.136 12.769 1.00 53.53 106 SER A CA 1
ATOM 777 C C . SER A 1 106 ? 4.657 9.525 13.402 1.00 53.53 106 SER A C 1
ATOM 779 O O . SER A 1 106 ? 4.893 8.324 13.261 1.00 53.53 106 SER A O 1
ATOM 781 N N . SER A 1 107 ? 5.420 10.330 14.134 1.00 59.25 107 SER A N 1
ATOM 782 C CA . SER A 1 107 ? 6.557 9.869 14.933 1.00 59.25 107 SER A CA 1
ATOM 783 C C . SER A 1 107 ? 6.274 8.539 15.656 1.00 59.25 107 SER A C 1
ATOM 785 O O . SER A 1 107 ? 5.186 8.328 16.195 1.00 59.25 107 SER A O 1
ATOM 787 N N . GLY A 1 108 ? 7.258 7.635 15.656 1.00 62.56 108 GLY A N 1
ATOM 788 C CA . GLY A 1 108 ? 7.204 6.357 16.380 1.00 62.56 108 GLY A CA 1
ATOM 789 C C . GLY A 1 108 ? 6.821 5.120 15.559 1.00 62.56 108 GLY A C 1
ATOM 790 O O . GLY A 1 108 ? 6.836 4.029 16.118 1.00 62.56 108 GLY A O 1
ATOM 791 N N . TRP A 1 109 ? 6.515 5.257 14.266 1.00 68.06 109 TRP A N 1
ATOM 792 C CA . TRP A 1 109 ? 6.304 4.108 13.375 1.00 68.06 109 TRP A CA 1
ATOM 793 C C . TRP A 1 109 ? 7.628 3.552 12.851 1.00 68.06 109 TRP A C 1
ATOM 795 O O . TRP A 1 109 ? 8.572 4.312 12.616 1.00 68.06 109 TRP A O 1
ATOM 805 N N . ASP A 1 110 ? 7.684 2.233 12.647 1.00 68.81 110 ASP A N 1
ATOM 806 C CA . ASP A 1 110 ? 8.780 1.620 11.904 1.00 68.81 110 ASP A CA 1
ATOM 807 C C . ASP A 1 110 ? 8.698 2.067 10.442 1.00 68.81 110 ASP A C 1
ATOM 809 O O . ASP A 1 110 ? 7.786 1.714 9.697 1.00 68.81 110 ASP A O 1
ATOM 813 N N . MET A 1 111 ? 9.658 2.908 10.078 1.00 72.31 111 MET A N 1
ATOM 814 C CA . MET A 1 111 ? 9.809 3.502 8.757 1.00 72.31 111 MET A CA 1
ATOM 815 C C . MET A 1 111 ? 10.925 2.861 7.951 1.00 72.31 111 MET A C 1
ATOM 817 O O . MET A 1 111 ? 11.305 3.385 6.898 1.00 72.31 111 MET A O 1
ATOM 821 N N . THR A 1 112 ? 11.495 1.775 8.464 1.00 75.94 112 THR A N 1
ATOM 822 C CA . THR A 1 112 ? 12.606 1.122 7.805 1.00 75.94 112 THR A CA 1
ATOM 823 C C . THR A 1 112 ? 12.157 0.566 6.462 1.00 75.94 112 THR A C 1
ATOM 825 O O . THR A 1 112 ? 11.083 -0.006 6.290 1.00 75.94 112 THR A O 1
ATOM 828 N N . THR A 1 113 ? 12.995 0.792 5.462 1.00 80.31 113 THR A N 1
ATOM 829 C CA . THR A 1 113 ? 12.902 0.105 4.183 1.00 80.31 113 THR A CA 1
ATOM 830 C C . THR A 1 113 ? 13.927 -1.005 4.194 1.00 80.31 113 THR A C 1
ATOM 832 O O . THR A 1 113 ? 15.125 -0.724 4.257 1.00 80.31 113 THR A O 1
ATOM 835 N N . ALA A 1 114 ? 13.464 -2.247 4.130 1.00 84.06 114 ALA A N 1
ATOM 836 C CA . ALA A 1 114 ? 14.331 -3.382 3.876 1.00 84.06 114 ALA A CA 1
ATOM 837 C C . ALA A 1 114 ? 14.528 -3.552 2.364 1.00 84.06 114 ALA A C 1
ATOM 839 O O . ALA A 1 114 ? 13.582 -3.432 1.582 1.00 84.06 114 ALA A O 1
ATOM 840 N N . THR A 1 115 ? 15.766 -3.818 1.953 1.00 88.88 115 THR A N 1
ATOM 841 C CA . THR A 1 115 ? 16.067 -4.250 0.587 1.00 88.88 115 THR A CA 1
ATOM 842 C C . THR A 1 115 ? 15.932 -5.765 0.528 1.00 88.88 115 THR A C 1
ATOM 844 O O . THR A 1 115 ? 16.778 -6.476 1.061 1.00 88.88 115 THR A O 1
ATOM 847 N N . GLU A 1 116 ? 14.880 -6.251 -0.127 1.00 88.06 116 GLU A N 1
ATOM 848 C CA . GLU A 1 116 ? 14.603 -7.691 -0.242 1.00 88.06 116 GLU A CA 1
ATOM 849 C C . GLU A 1 116 ? 15.372 -8.353 -1.392 1.00 88.06 116 GLU A C 1
ATOM 851 O O . GLU A 1 116 ? 15.770 -9.513 -1.319 1.00 88.06 116 GLU A O 1
ATOM 856 N N . THR A 1 117 ? 15.572 -7.639 -2.501 1.00 90.75 117 THR A N 1
ATOM 857 C CA . THR A 1 117 ? 16.236 -8.179 -3.694 1.00 90.75 117 THR A CA 1
ATOM 858 C C . THR A 1 117 ? 16.993 -7.075 -4.416 1.00 90.75 117 THR A C 1
ATOM 860 O O . THR A 1 117 ? 16.518 -5.948 -4.545 1.00 90.75 117 THR A O 1
ATOM 863 N N . THR A 1 118 ? 18.195 -7.391 -4.888 1.00 90.56 118 THR A N 1
ATOM 864 C CA . THR A 1 118 ? 18.992 -6.514 -5.747 1.00 90.56 118 THR A CA 1
ATOM 865 C C . THR A 1 118 ? 19.730 -7.374 -6.753 1.00 90.56 118 THR A C 1
ATOM 867 O O . THR A 1 118 ? 20.341 -8.375 -6.387 1.00 90.56 118 THR A O 1
ATOM 870 N N . GLU A 1 119 ? 19.681 -6.964 -8.013 1.00 90.56 119 GLU A N 1
ATOM 871 C CA . GLU A 1 119 ? 20.499 -7.531 -9.076 1.00 90.56 119 GLU A CA 1
ATOM 872 C C . GLU A 1 119 ? 21.311 -6.419 -9.728 1.00 90.56 119 GLU A C 1
ATOM 874 O O . GLU A 1 119 ? 20.922 -5.251 -9.749 1.00 90.56 119 GLU A O 1
ATOM 879 N N . SER A 1 120 ? 22.479 -6.784 -10.234 1.00 89.81 120 SER A N 1
ATOM 880 C CA . SER A 1 120 ? 23.348 -5.885 -10.978 1.00 89.81 120 SER A CA 1
ATOM 881 C C . SER A 1 120 ? 23.894 -6.639 -12.172 1.00 89.81 120 SER A C 1
ATOM 883 O O . SER A 1 120 ? 24.189 -7.832 -12.089 1.00 89.81 120 SER A O 1
ATOM 885 N N . VAL A 1 121 ? 24.019 -5.937 -13.288 1.00 85.31 121 VAL A N 1
ATOM 886 C CA . VAL A 1 121 ? 24.527 -6.490 -14.535 1.00 85.31 121 VAL A CA 1
ATOM 887 C C . VAL A 1 121 ? 25.520 -5.506 -15.134 1.00 85.31 121 VAL A C 1
ATOM 889 O O . VAL A 1 121 ? 25.308 -4.297 -15.083 1.00 85.31 121 VAL A O 1
ATOM 892 N N . SER A 1 122 ? 26.605 -6.031 -15.691 1.00 85.50 122 SER A N 1
ATOM 893 C CA . SER A 1 122 ? 27.542 -5.291 -16.533 1.00 85.50 122 SER A CA 1
ATOM 894 C C . SER A 1 122 ? 27.562 -5.912 -17.928 1.00 85.50 122 SER A C 1
ATOM 896 O O . SER A 1 122 ? 27.114 -7.046 -18.111 1.00 85.50 122 SER A O 1
ATOM 898 N N . ASP A 1 123 ? 28.072 -5.165 -18.907 1.00 83.50 123 ASP A N 1
ATOM 899 C CA . ASP A 1 123 ? 28.423 -5.682 -20.236 1.00 83.50 123 ASP A CA 1
ATOM 900 C C . ASP A 1 123 ? 27.288 -6.460 -20.922 1.00 83.50 123 ASP A C 1
ATOM 902 O O . ASP A 1 123 ? 27.440 -7.607 -21.354 1.00 83.50 123 ASP A O 1
ATOM 906 N N . TRP A 1 124 ? 26.110 -5.841 -21.001 1.00 88.88 124 TRP A N 1
ATOM 907 C CA . TRP A 1 124 ? 24.931 -6.439 -21.618 1.00 88.88 124 TRP A CA 1
ATOM 908 C C . TRP A 1 124 ? 24.539 -5.721 -22.912 1.00 88.88 124 TRP A C 1
ATOM 910 O O . TRP A 1 124 ? 24.858 -4.558 -23.135 1.00 88.88 124 TRP A O 1
ATOM 920 N N . ASN A 1 125 ? 23.842 -6.454 -23.776 1.00 87.12 125 ASN A N 1
ATOM 921 C CA . ASN A 1 125 ? 23.226 -5.957 -24.999 1.00 87.12 125 ASN A CA 1
ATOM 922 C C . ASN A 1 125 ? 21.880 -6.676 -25.184 1.00 87.12 125 ASN A C 1
ATOM 924 O O . ASN A 1 125 ? 21.740 -7.830 -24.763 1.00 87.12 125 ASN A O 1
ATOM 928 N N . GLY A 1 126 ? 20.914 -6.031 -25.830 1.00 91.44 126 GLY A N 1
ATOM 929 C CA . GLY A 1 126 ? 19.570 -6.574 -26.039 1.00 91.44 126 GLY A CA 1
ATOM 930 C C . GLY A 1 126 ? 18.599 -6.153 -24.941 1.00 91.44 126 GLY A C 1
ATOM 931 O O . GLY A 1 126 ? 18.555 -4.985 -24.611 1.00 91.44 126 GLY A O 1
ATOM 932 N N . THR A 1 127 ? 17.810 -7.083 -24.397 1.00 95.25 127 THR A N 1
ATOM 933 C CA . THR A 1 127 ? 16.831 -6.811 -23.329 1.00 95.25 127 THR A CA 1
ATOM 934 C C . THR A 1 127 ? 17.129 -7.672 -22.108 1.00 95.25 127 THR A C 1
ATOM 936 O O . THR A 1 127 ? 17.472 -8.853 -22.232 1.00 95.25 127 THR A O 1
ATOM 939 N N . ARG A 1 128 ? 16.969 -7.098 -20.917 1.00 95.25 128 ARG A N 1
ATOM 940 C CA . ARG A 1 128 ? 17.036 -7.786 -19.627 1.00 95.25 128 ARG A CA 1
ATOM 941 C C . ARG A 1 128 ? 15.733 -7.593 -18.872 1.00 95.25 128 ARG A C 1
ATOM 943 O O . ARG A 1 128 ? 15.220 -6.485 -18.783 1.00 95.25 128 ARG A O 1
ATOM 950 N N . GLU A 1 129 ? 15.226 -8.682 -18.309 1.00 95.44 129 GLU A N 1
ATOM 951 C CA . GLU A 1 129 ? 14.045 -8.665 -17.454 1.00 95.44 129 GLU A CA 1
ATOM 952 C C . GLU A 1 129 ? 14.401 -9.242 -16.085 1.00 95.44 129 GLU A C 1
ATOM 954 O O . GLU A 1 129 ? 14.958 -10.338 -16.004 1.00 95.44 129 GLU A O 1
ATOM 959 N N . GLN A 1 130 ? 14.032 -8.532 -15.024 1.00 94.38 130 GLN A N 1
ATOM 960 C CA . GLN A 1 130 ? 14.018 -9.059 -13.665 1.00 94.38 130 GLN A CA 1
ATOM 961 C C . GLN A 1 130 ? 12.568 -9.210 -13.219 1.00 94.38 130 GLN A C 1
ATOM 963 O O . GLN A 1 130 ? 11.787 -8.268 -13.334 1.00 94.38 130 GLN A O 1
ATOM 968 N N . ILE A 1 131 ? 12.202 -10.382 -12.700 1.00 95.31 131 ILE A N 1
ATOM 969 C CA . ILE A 1 131 ? 10.864 -10.639 -12.164 1.00 95.31 131 ILE A CA 1
ATOM 970 C C . ILE A 1 131 ? 10.980 -10.958 -10.678 1.00 95.31 131 ILE A C 1
ATOM 972 O O . ILE A 1 131 ? 11.587 -11.956 -10.299 1.00 95.31 131 ILE A O 1
ATOM 976 N N . VAL A 1 132 ? 10.352 -10.129 -9.850 1.00 95.31 132 VAL A N 1
ATOM 977 C CA . VAL A 1 132 ? 10.276 -10.292 -8.398 1.00 95.31 132 VAL A CA 1
ATOM 978 C C . VAL A 1 132 ? 8.828 -10.558 -8.009 1.00 95.31 132 VAL A C 1
ATOM 980 O O . VAL A 1 132 ? 7.912 -9.874 -8.469 1.00 95.31 132 VAL A O 1
ATOM 983 N N . SER A 1 133 ? 8.609 -11.554 -7.155 1.00 95.62 133 SER A N 1
ATOM 984 C CA . SER A 1 133 ? 7.293 -11.870 -6.597 1.00 95.62 133 SER A CA 1
ATOM 985 C C . SER A 1 133 ? 7.267 -11.616 -5.096 1.00 95.62 133 SER A C 1
ATOM 987 O O . SER A 1 133 ? 8.112 -12.138 -4.371 1.00 95.62 133 SER A O 1
ATOM 989 N N . VAL A 1 134 ? 6.257 -10.891 -4.624 1.00 95.69 134 VAL A N 1
ATOM 990 C CA . VAL A 1 134 ? 5.984 -10.673 -3.200 1.00 95.69 134 VAL A CA 1
ATOM 991 C C . VAL A 1 134 ? 4.752 -11.487 -2.831 1.00 95.69 134 VAL A C 1
ATOM 993 O O . VAL A 1 134 ? 3.650 -11.168 -3.275 1.00 95.69 134 VAL A O 1
ATOM 996 N N . SER A 1 135 ? 4.953 -12.565 -2.071 1.00 96.31 135 SER A N 1
ATOM 997 C CA . SER A 1 135 ? 3.897 -13.515 -1.696 1.00 96.31 135 SER A CA 1
ATOM 998 C C . SER A 1 135 ? 3.443 -13.297 -0.257 1.00 96.31 135 SER A C 1
ATOM 1000 O O . SER A 1 135 ? 4.265 -13.159 0.647 1.00 96.31 135 SER A O 1
ATOM 1002 N N . PHE A 1 136 ? 2.133 -13.332 -0.042 1.00 96.19 136 PHE A N 1
ATOM 1003 C CA . PHE A 1 136 ? 1.499 -13.272 1.270 1.00 96.19 136 PHE A CA 1
ATOM 1004 C C . PHE A 1 136 ? 0.861 -14.623 1.602 1.00 96.19 136 PHE A C 1
ATOM 1006 O O . PHE A 1 136 ? 0.513 -15.391 0.708 1.00 96.19 136 PHE A O 1
ATOM 1013 N N . ALA A 1 137 ? 0.689 -14.914 2.895 1.00 96.50 137 ALA A N 1
ATOM 1014 C CA . ALA A 1 137 ? 0.092 -16.176 3.341 1.00 96.50 137 ALA A CA 1
ATOM 1015 C C . ALA A 1 137 ? -1.335 -16.374 2.795 1.00 96.50 137 ALA A C 1
ATOM 1017 O O . ALA A 1 137 ? -1.714 -17.479 2.416 1.00 96.50 137 ALA A O 1
ATOM 1018 N N . ASP A 1 138 ? -2.108 -15.288 2.738 1.00 95.19 138 ASP A N 1
ATOM 1019 C CA . ASP A 1 138 ? -3.443 -15.233 2.155 1.00 95.19 138 ASP A CA 1
ATOM 1020 C C . ASP A 1 138 ? -3.810 -13.789 1.754 1.00 95.19 138 ASP A C 1
ATOM 1022 O O . ASP A 1 138 ? -3.087 -12.826 2.041 1.00 95.19 138 ASP A O 1
ATOM 1026 N N . ALA A 1 139 ? -4.957 -13.634 1.086 1.00 94.31 139 ALA A N 1
ATOM 1027 C CA . ALA A 1 139 ? -5.445 -12.336 0.624 1.00 94.31 139 ALA A CA 1
ATOM 1028 C C . ALA A 1 139 ? -5.738 -11.365 1.780 1.00 94.31 139 ALA A C 1
ATOM 1030 O O . ALA A 1 139 ? -5.519 -10.163 1.640 1.00 94.31 139 ALA A O 1
ATOM 1031 N N . ASN A 1 140 ? -6.202 -11.864 2.930 1.00 94.75 140 ASN A N 1
ATOM 1032 C CA . ASN A 1 140 ? -6.519 -11.019 4.082 1.00 94.75 140 ASN A CA 1
ATOM 1033 C C . ASN A 1 140 ? -5.241 -10.449 4.707 1.00 94.75 140 ASN A C 1
ATOM 1035 O O . ASN A 1 140 ? -5.221 -9.296 5.127 1.00 94.75 140 ASN A O 1
ATOM 1039 N N . THR A 1 141 ? -4.166 -11.232 4.720 1.00 95.00 141 THR A N 1
ATOM 1040 C CA . THR A 1 141 ? -2.835 -10.832 5.177 1.00 95.00 141 THR A CA 1
ATOM 1041 C C . THR A 1 141 ? -2.248 -9.771 4.253 1.00 95.00 141 THR A C 1
ATOM 1043 O O . THR A 1 141 ? -1.764 -8.749 4.735 1.00 95.00 141 THR A O 1
ATOM 1046 N N . MET A 1 142 ? -2.356 -9.957 2.931 1.00 95.44 142 MET A N 1
ATOM 1047 C CA . MET A 1 142 ? -1.968 -8.935 1.952 1.00 95.44 142 MET A CA 1
ATOM 1048 C C . MET A 1 142 ? -2.747 -7.632 2.178 1.00 95.44 142 MET A C 1
ATOM 1050 O O . MET A 1 142 ? -2.157 -6.559 2.303 1.00 95.44 142 MET A O 1
ATOM 1054 N N . ASN A 1 143 ? -4.075 -7.722 2.287 1.00 94.50 143 ASN A N 1
ATOM 1055 C CA . ASN A 1 143 ? -4.934 -6.562 2.503 1.00 94.50 143 ASN A CA 1
ATOM 1056 C C . ASN A 1 143 ? -4.607 -5.844 3.819 1.00 94.50 143 ASN A C 1
ATOM 1058 O O . ASN A 1 143 ? -4.566 -4.613 3.838 1.00 94.50 143 ASN A O 1
ATOM 1062 N N . ALA A 1 144 ? -4.340 -6.587 4.895 1.00 93.50 144 ALA A N 1
ATOM 1063 C CA . ALA A 1 144 ? -3.955 -6.032 6.187 1.00 93.50 144 ALA A CA 1
ATOM 1064 C C . ALA A 1 144 ? -2.587 -5.340 6.133 1.00 93.50 144 ALA A C 1
ATOM 1066 O O . ALA A 1 144 ? -2.441 -4.250 6.682 1.00 93.50 144 ALA A O 1
ATOM 1067 N N . TRP A 1 145 ? -1.610 -5.910 5.422 1.00 92.38 145 TRP A N 1
ATOM 1068 C CA . TRP A 1 145 ? -0.289 -5.301 5.242 1.00 92.38 145 TRP A CA 1
ATOM 1069 C C . TRP A 1 145 ? -0.358 -3.979 4.464 1.00 92.38 145 TRP A C 1
ATOM 1071 O O . TRP A 1 145 ? 0.229 -2.981 4.875 1.00 92.38 145 TRP A O 1
ATOM 1081 N N . PHE A 1 146 ? -1.148 -3.915 3.391 1.00 92.50 146 PHE A N 1
ATOM 1082 C CA . PHE A 1 146 ? -1.376 -2.654 2.677 1.00 92.50 146 PHE A CA 1
ATOM 1083 C C . PHE A 1 146 ? -2.196 -1.646 3.504 1.00 92.50 146 PHE A C 1
ATOM 1085 O O . PHE A 1 146 ? -1.904 -0.451 3.482 1.00 92.50 146 PHE A O 1
ATOM 1092 N N . SER A 1 147 ? -3.184 -2.112 4.279 1.00 90.56 147 SER A N 1
ATOM 1093 C CA . SER A 1 147 ? -3.961 -1.274 5.219 1.00 90.56 147 SER A CA 1
ATOM 1094 C C . SER A 1 147 ? -3.109 -0.723 6.363 1.00 90.56 147 SER A C 1
ATOM 1096 O O . SER A 1 147 ? -3.426 0.322 6.927 1.00 90.56 147 SER A O 1
ATOM 1098 N N . ALA A 1 148 ? -2.005 -1.398 6.684 1.00 87.81 148 ALA A N 1
ATOM 1099 C CA . ALA A 1 148 ? -0.980 -0.949 7.619 1.00 87.81 148 ALA A CA 1
ATOM 1100 C C . ALA A 1 148 ? -0.038 0.120 7.047 1.00 87.81 148 ALA A C 1
ATOM 1102 O O . ALA A 1 148 ? 0.793 0.644 7.778 1.00 87.81 148 ALA A O 1
ATOM 1103 N N . GLY A 1 149 ? -0.143 0.442 5.755 1.00 87.94 149 GLY A N 1
ATOM 1104 C CA . GLY A 1 149 ? 0.781 1.356 5.086 1.00 87.94 149 GLY A CA 1
ATOM 1105 C C . GLY A 1 149 ? 1.983 0.677 4.436 1.00 87.94 149 GLY A C 1
ATOM 1106 O O . GLY A 1 149 ? 2.913 1.370 4.031 1.00 87.94 149 GLY A O 1
ATOM 1107 N N . GLY A 1 150 ? 1.969 -0.653 4.307 1.00 90.50 150 GLY A N 1
ATOM 1108 C CA . GLY A 1 150 ? 2.967 -1.385 3.537 1.00 90.50 150 GLY A CA 1
ATOM 1109 C C . GLY A 1 150 ? 3.021 -0.910 2.083 1.00 90.50 150 GLY A C 1
ATOM 1110 O O . GLY A 1 150 ? 1.992 -0.705 1.434 1.00 90.50 150 GLY A O 1
ATOM 1111 N N . GLU A 1 151 ? 4.235 -0.731 1.564 1.00 92.81 151 GLU A N 1
ATOM 1112 C CA . GLU A 1 151 ? 4.470 -0.346 0.174 1.00 92.81 151 GLU A CA 1
ATOM 1113 C C . GLU A 1 151 ? 5.602 -1.181 -0.420 1.00 92.81 151 GLU A C 1
ATOM 1115 O O . GLU A 1 151 ? 6.653 -1.345 0.200 1.00 92.81 151 GLU A O 1
ATOM 1120 N N . ILE A 1 152 ? 5.418 -1.656 -1.650 1.00 95.19 152 ILE A N 1
ATOM 1121 C CA . ILE A 1 152 ? 6.506 -2.236 -2.441 1.00 95.19 152 ILE A CA 1
ATOM 1122 C C . ILE A 1 152 ? 7.187 -1.080 -3.167 1.00 95.19 152 ILE A C 1
ATOM 1124 O O . ILE A 1 152 ? 6.516 -0.310 -3.859 1.00 95.19 152 ILE A O 1
ATOM 1128 N N . ARG A 1 153 ? 8.504 -0.942 -2.996 1.00 95.62 153 ARG A N 1
ATOM 1129 C CA . ARG A 1 153 ? 9.302 0.135 -3.594 1.00 95.62 153 ARG A CA 1
ATOM 1130 C C . ARG A 1 153 ? 10.260 -0.443 -4.621 1.00 95.62 153 ARG A C 1
ATOM 1132 O O . ARG A 1 153 ? 10.958 -1.409 -4.334 1.00 95.62 153 ARG A O 1
ATOM 1139 N N . ILE A 1 154 ? 10.277 0.163 -5.799 1.00 96.75 154 ILE A N 1
ATOM 1140 C CA . ILE A 1 154 ? 11.131 -0.224 -6.913 1.00 96.75 154 ILE A CA 1
ATOM 1141 C C . ILE A 1 154 ? 11.974 0.983 -7.284 1.00 96.75 154 ILE A C 1
ATOM 1143 O O . ILE A 1 154 ? 11.448 2.074 -7.487 1.00 96.75 154 ILE A O 1
ATOM 1147 N N . SER A 1 155 ? 13.277 0.777 -7.375 1.00 95.62 155 SER A N 1
ATOM 1148 C CA . SER A 1 155 ? 14.229 1.783 -7.823 1.00 95.62 155 SER A CA 1
ATOM 1149 C C . SER A 1 155 ? 15.358 1.094 -8.565 1.00 95.62 155 SER A C 1
ATOM 1151 O O . SER A 1 155 ? 15.700 -0.047 -8.253 1.00 95.62 155 SER A O 1
ATOM 1153 N N . ALA A 1 156 ? 15.962 1.810 -9.499 1.00 95.44 156 ALA A N 1
ATOM 1154 C CA . ALA A 1 156 ? 17.174 1.393 -10.176 1.00 95.44 156 ALA A CA 1
ATOM 1155 C C . ALA A 1 156 ? 18.251 2.455 -9.960 1.00 95.44 156 ALA A C 1
ATOM 1157 O O . ALA A 1 156 ? 17.952 3.607 -9.644 1.00 95.44 156 ALA A O 1
ATOM 1158 N N . SER A 1 157 ? 19.505 2.063 -10.125 1.00 94.81 157 SER A N 1
ATOM 1159 C CA . SER A 1 157 ? 20.626 2.990 -10.146 1.00 94.81 157 SER A CA 1
ATOM 1160 C C . SER A 1 157 ? 21.630 2.552 -11.198 1.00 94.81 157 SER A C 1
ATOM 1162 O O . SER A 1 157 ? 21.781 1.364 -11.491 1.00 94.81 157 SER A O 1
ATOM 1164 N N . HIS A 1 158 ? 22.310 3.534 -11.768 1.00 94.19 158 HIS A N 1
ATOM 1165 C CA . HIS A 1 158 ? 23.418 3.344 -12.683 1.00 94.19 158 HIS A CA 1
ATOM 1166 C C . HIS A 1 158 ? 24.554 4.283 -12.270 1.00 94.19 158 HIS A C 1
ATOM 1168 O O . HIS A 1 158 ? 24.305 5.335 -11.682 1.00 94.19 158 HIS A O 1
ATOM 1174 N N . ASN A 1 159 ? 25.797 3.876 -12.512 1.00 90.44 159 ASN A N 1
ATOM 1175 C CA . ASN A 1 159 ? 26.974 4.675 -12.187 1.00 90.44 159 ASN A CA 1
ATOM 1176 C C . ASN A 1 159 ? 28.053 4.415 -13.240 1.00 90.44 159 ASN A C 1
ATOM 1178 O O . ASN A 1 159 ? 28.749 3.399 -13.160 1.00 90.44 159 ASN A O 1
ATOM 1182 N N . ASP A 1 160 ? 28.187 5.317 -14.211 1.00 88.50 160 ASP A N 1
ATOM 1183 C CA . ASP A 1 160 ? 29.253 5.277 -15.209 1.00 88.50 160 ASP A CA 1
ATOM 1184 C C . ASP A 1 160 ? 30.170 6.493 -15.058 1.00 88.50 160 ASP A C 1
ATOM 1186 O O . ASP A 1 160 ? 29.782 7.645 -15.207 1.00 88.50 160 ASP A O 1
ATOM 1190 N N . THR A 1 161 ? 31.448 6.233 -14.795 1.00 86.94 161 THR A N 1
ATOM 1191 C CA . THR A 1 161 ? 32.446 7.296 -14.605 1.00 86.94 161 THR A CA 1
ATOM 1192 C C . THR A 1 161 ? 33.154 7.704 -15.897 1.00 86.94 161 THR A C 1
ATOM 1194 O O . THR A 1 161 ? 33.981 8.616 -15.878 1.00 86.94 161 THR A O 1
ATOM 1197 N N . SER A 1 162 ? 32.856 7.051 -17.025 1.00 89.06 162 SER A N 1
ATOM 1198 C CA . SER A 1 162 ? 33.509 7.328 -18.308 1.00 89.06 162 SER A CA 1
ATOM 1199 C C . SER A 1 162 ? 32.953 8.558 -19.037 1.00 89.06 162 SER A C 1
ATOM 1201 O O . SER A 1 162 ? 33.628 9.091 -19.919 1.00 89.06 162 SER A O 1
ATOM 1203 N N . GLY A 1 163 ? 31.749 9.021 -18.672 1.00 83.25 163 GLY A N 1
ATOM 1204 C CA . GLY A 1 163 ? 31.092 10.180 -19.286 1.00 83.25 163 GLY A CA 1
ATOM 1205 C C . GLY A 1 163 ? 30.680 9.961 -20.743 1.00 83.25 163 GLY A C 1
ATOM 1206 O O . GLY A 1 163 ? 30.539 10.924 -21.497 1.00 83.25 163 GLY A O 1
ATOM 1207 N N . ASN A 1 164 ? 30.534 8.704 -21.170 1.00 92.50 164 ASN A N 1
ATOM 1208 C CA . ASN A 1 164 ? 30.053 8.400 -22.510 1.00 92.50 164 ASN A CA 1
ATOM 1209 C C . ASN A 1 164 ? 28.521 8.596 -22.597 1.00 92.50 164 ASN A C 1
ATOM 1211 O O . ASN A 1 164 ? 27.808 8.573 -21.589 1.00 92.50 164 ASN A O 1
ATOM 1215 N N . GLN A 1 165 ? 28.008 8.796 -23.813 1.00 92.94 165 GLN A N 1
ATOM 1216 C CA . GLN A 1 165 ? 26.576 9.030 -24.050 1.00 92.94 165 GLN A CA 1
ATOM 1217 C C . GLN A 1 165 ? 25.694 7.867 -23.573 1.00 92.94 165 GLN A C 1
ATOM 1219 O O . GLN A 1 165 ? 24.638 8.100 -22.990 1.00 92.94 165 GLN A O 1
ATOM 1224 N N . GLN A 1 166 ? 26.143 6.619 -23.752 1.00 92.44 166 GLN A N 1
ATOM 1225 C CA . GLN A 1 166 ? 25.393 5.441 -23.314 1.00 92.44 166 GLN A CA 1
ATOM 1226 C C . GLN A 1 166 ? 25.191 5.454 -21.797 1.00 92.44 166 GLN A C 1
ATOM 1228 O O . GLN A 1 166 ? 24.063 5.338 -21.325 1.00 92.44 166 GLN A O 1
ATOM 1233 N N . GLY A 1 167 ? 26.264 5.630 -21.029 1.00 93.38 167 GLY A N 1
ATOM 1234 C CA . GLY A 1 167 ? 26.205 5.694 -19.575 1.00 93.38 167 GLY A CA 1
ATOM 1235 C C . GLY A 1 167 ? 25.358 6.859 -19.086 1.00 93.38 167 GLY A C 1
ATOM 1236 O O . GLY A 1 167 ? 24.528 6.668 -18.201 1.00 93.38 167 GLY A O 1
ATOM 1237 N N . THR A 1 168 ? 25.483 8.018 -19.739 1.00 94.38 168 THR A N 1
ATOM 1238 C CA . THR A 1 168 ? 24.686 9.216 -19.432 1.00 94.38 168 THR A CA 1
ATOM 1239 C C . THR A 1 168 ? 23.188 8.960 -19.651 1.00 94.38 168 THR A C 1
ATOM 1241 O O . THR A 1 168 ? 22.373 9.342 -18.814 1.00 94.38 168 THR A O 1
ATOM 1244 N N . SER A 1 169 ? 22.813 8.248 -20.724 1.00 95.69 169 SER A N 1
ATOM 1245 C CA . SER A 1 169 ? 21.415 7.866 -20.978 1.00 95.69 169 SER A CA 1
ATOM 1246 C C . SER A 1 169 ? 20.854 6.936 -19.891 1.00 95.69 169 SER A C 1
ATOM 1248 O O . SER A 1 169 ? 19.742 7.138 -19.413 1.00 95.69 169 SER A O 1
ATOM 1250 N N . TRP A 1 170 ? 21.637 5.965 -19.409 1.00 95.50 170 TRP A N 1
ATOM 1251 C CA . TRP A 1 170 ? 21.207 5.073 -18.323 1.00 95.50 170 TRP A CA 1
ATOM 1252 C C . TRP A 1 170 ? 21.151 5.769 -16.956 1.00 95.50 170 TRP A C 1
ATOM 1254 O O . TRP A 1 170 ? 20.297 5.441 -16.126 1.00 95.50 170 TRP A O 1
ATOM 1264 N N . GLU A 1 171 ? 22.012 6.756 -16.710 1.00 95.31 171 GLU A N 1
ATOM 1265 C CA . GLU A 1 171 ? 21.922 7.617 -15.525 1.00 95.31 171 GLU A CA 1
ATOM 1266 C C . GLU A 1 171 ? 20.641 8.464 -15.534 1.00 95.31 171 GLU A C 1
ATOM 1268 O O . GLU A 1 171 ? 19.962 8.539 -14.506 1.00 95.31 171 GLU A O 1
ATOM 1273 N N . GLN A 1 172 ? 20.253 9.025 -16.685 1.00 96.19 172 GLN A N 1
ATOM 1274 C CA . GLN A 1 172 ? 18.971 9.723 -16.848 1.00 96.19 172 GLN A CA 1
ATOM 1275 C C . GLN A 1 172 ? 17.787 8.776 -16.612 1.00 96.19 172 GLN A C 1
ATOM 1277 O O . GLN A 1 172 ? 16.974 9.041 -15.726 1.00 96.19 172 GLN A O 1
ATOM 1282 N N . LEU A 1 173 ? 17.740 7.633 -17.301 1.00 96.94 173 LEU A N 1
ATOM 1283 C CA . LEU A 1 173 ? 16.664 6.644 -17.157 1.00 96.94 173 LEU A CA 1
ATOM 1284 C C . LEU A 1 173 ? 16.454 6.199 -15.701 1.00 96.94 173 LEU A C 1
ATOM 1286 O O . LEU A 1 173 ? 15.327 6.153 -15.208 1.00 96.94 173 LEU A O 1
ATOM 1290 N N . THR A 1 174 ? 17.534 5.863 -14.987 1.00 96.25 174 THR A N 1
ATOM 1291 C CA . THR A 1 174 ? 17.434 5.415 -13.586 1.00 96.25 174 THR A CA 1
ATOM 1292 C C . THR A 1 174 ? 17.060 6.547 -12.627 1.00 96.25 174 THR A C 1
ATOM 1294 O O . THR A 1 174 ? 16.359 6.303 -11.643 1.00 96.25 174 THR A O 1
ATOM 1297 N N . THR A 1 175 ? 17.447 7.787 -12.938 1.00 96.12 175 THR A N 1
ATOM 1298 C CA . THR A 1 175 ? 17.032 8.979 -12.186 1.00 96.12 175 THR A CA 1
ATOM 1299 C C . THR A 1 175 ? 15.540 9.262 -12.361 1.00 96.12 175 THR A C 1
ATOM 1301 O O . THR A 1 175 ? 14.842 9.494 -11.373 1.00 96.12 175 THR A O 1
ATOM 1304 N N . GLU A 1 176 ? 15.034 9.209 -13.591 1.00 96.44 176 GLU A N 1
ATOM 1305 C CA . GLU A 1 176 ? 13.636 9.515 -13.921 1.00 96.44 176 GLU A CA 1
ATOM 1306 C C . GLU A 1 176 ? 12.658 8.408 -13.527 1.00 96.44 176 GLU A C 1
ATOM 1308 O O . GLU A 1 176 ? 11.520 8.691 -13.132 1.00 96.44 176 GLU A O 1
ATOM 1313 N N . LEU A 1 177 ? 13.111 7.147 -13.529 1.00 97.00 177 LEU A N 1
ATOM 1314 C CA . LEU A 1 177 ? 12.357 6.061 -12.907 1.00 97.00 177 LEU A CA 1
ATOM 1315 C C . LEU A 1 177 ? 12.066 6.384 -11.433 1.00 97.00 177 LEU A C 1
ATOM 1317 O O . LEU A 1 177 ? 10.970 6.115 -10.931 1.00 97.00 177 LEU A O 1
ATOM 1321 N N . GLY A 1 178 ? 13.055 6.966 -10.747 1.00 95.88 178 GLY A N 1
ATOM 1322 C CA . GLY A 1 178 ? 12.975 7.333 -9.344 1.00 95.88 178 GLY A CA 1
ATOM 1323 C C . GLY A 1 178 ? 12.656 6.138 -8.444 1.00 95.88 178 GLY A C 1
ATOM 1324 O O . GLY A 1 178 ? 13.114 5.014 -8.655 1.00 95.88 178 GLY A O 1
ATOM 1325 N N . THR A 1 179 ? 11.870 6.386 -7.392 1.00 95.69 179 THR A N 1
ATOM 1326 C CA . THR A 1 179 ? 11.312 5.325 -6.541 1.00 95.69 179 THR A CA 1
ATOM 1327 C C . THR A 1 179 ? 9.833 5.143 -6.845 1.00 95.69 179 THR A C 1
ATOM 1329 O O . THR A 1 179 ? 8.990 5.856 -6.291 1.00 95.69 179 THR A O 1
ATOM 1332 N N . TYR A 1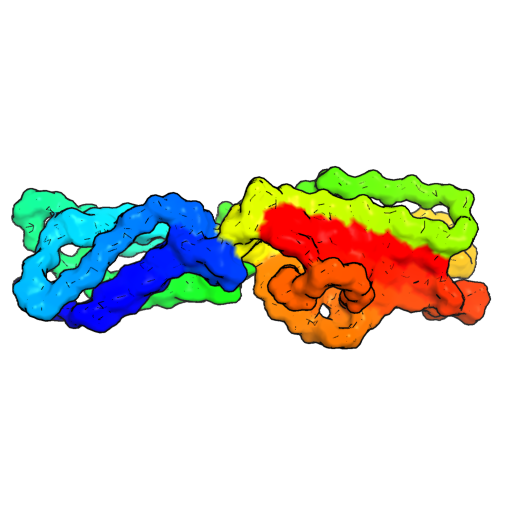 180 ? 9.523 4.154 -7.674 1.00 97.50 180 TYR A N 1
ATOM 1333 C CA . TYR A 1 180 ? 8.156 3.742 -7.952 1.00 97.50 180 TYR A CA 1
ATOM 1334 C C . TYR A 1 180 ? 7.559 2.961 -6.779 1.00 97.50 180 TYR A C 1
ATOM 1336 O O . TYR A 1 180 ? 8.264 2.209 -6.097 1.00 97.50 180 TYR A O 1
ATOM 1344 N N . ARG A 1 181 ? 6.253 3.111 -6.534 1.00 96.38 181 ARG A N 1
ATOM 1345 C CA . ARG A 1 181 ? 5.565 2.480 -5.397 1.00 96.38 181 ARG A CA 1
ATOM 1346 C C . ARG A 1 181 ? 4.316 1.713 -5.808 1.00 96.38 181 ARG A C 1
ATOM 1348 O O . ARG A 1 181 ? 3.498 2.207 -6.572 1.00 96.38 181 ARG A O 1
ATOM 1355 N N . ILE A 1 182 ? 4.108 0.543 -5.219 1.00 96.94 182 ILE A N 1
ATOM 1356 C CA . ILE A 1 182 ? 2.807 -0.135 -5.210 1.00 96.94 182 ILE A CA 1
ATOM 1357 C C . ILE A 1 182 ? 2.297 -0.102 -3.770 1.00 96.94 182 ILE A C 1
ATOM 1359 O O . ILE A 1 182 ? 2.976 -0.608 -2.875 1.00 96.94 182 ILE A O 1
ATOM 1363 N N . SER A 1 183 ? 1.139 0.518 -3.527 1.00 94.44 183 SER A N 1
ATOM 1364 C CA . SER A 1 183 ? 0.584 0.678 -2.171 1.00 94.44 183 SER A CA 1
ATOM 1365 C C . SER A 1 183 ? -0.943 0.775 -2.139 1.00 94.44 183 SER A C 1
ATOM 1367 O O . SER A 1 183 ? -1.604 0.555 -3.152 1.00 94.44 183 SER A O 1
ATOM 1369 N N . LEU A 1 184 ? -1.538 1.047 -0.970 1.00 92.44 184 LEU A N 1
ATOM 1370 C CA . LEU A 1 184 ? -2.987 1.275 -0.842 1.00 92.44 184 LEU A CA 1
ATOM 1371 C C . LEU A 1 184 ? -3.402 2.689 -1.282 1.00 92.44 184 LEU A C 1
ATOM 1373 O O . LEU A 1 184 ? -4.584 2.923 -1.539 1.00 92.44 184 LEU A O 1
ATOM 1377 N N . ARG A 1 185 ? -2.452 3.629 -1.374 1.00 91.62 185 ARG A N 1
ATOM 1378 C CA . ARG A 1 185 ? -2.736 5.008 -1.797 1.00 91.62 185 ARG A CA 1
ATOM 1379 C C . ARG A 1 185 ? -3.204 5.026 -3.247 1.00 91.62 185 ARG A C 1
ATOM 1381 O O . ARG A 1 185 ? -2.816 4.177 -4.048 1.00 91.62 185 ARG A O 1
ATOM 1388 N N . ASP A 1 186 ? -3.982 6.044 -3.586 1.00 92.50 186 ASP A N 1
ATOM 1389 C CA . ASP A 1 186 ? -4.537 6.165 -4.928 1.00 92.50 186 ASP A CA 1
ATOM 1390 C C . ASP A 1 186 ? -3.449 6.262 -5.998 1.00 92.50 186 ASP A C 1
ATOM 1392 O O . ASP A 1 186 ? -2.386 6.858 -5.784 1.00 92.50 186 ASP A O 1
ATOM 1396 N N . THR A 1 187 ? -3.731 5.659 -7.151 1.00 95.50 187 THR A N 1
ATOM 1397 C CA . THR A 1 187 ? -2.913 5.808 -8.354 1.00 95.50 187 THR A CA 1
ATOM 1398 C C . THR A 1 187 ? -2.808 7.296 -8.680 1.00 95.50 187 THR A C 1
ATOM 1400 O O . THR A 1 187 ? -3.812 8.006 -8.702 1.00 95.50 187 THR A O 1
ATOM 1403 N N . ASP A 1 188 ? -1.586 7.777 -8.867 1.00 94.88 188 ASP A N 1
ATOM 1404 C CA . ASP A 1 188 ? -1.291 9.202 -9.028 1.00 94.88 188 ASP A CA 1
ATOM 1405 C C . ASP A 1 188 ? -1.642 9.740 -10.417 1.00 94.88 188 ASP A C 1
ATOM 1407 O O . ASP A 1 188 ? -2.167 10.842 -10.552 1.00 94.88 188 ASP A O 1
ATOM 1411 N N . THR A 1 189 ? -1.370 8.952 -11.449 1.00 96.19 189 THR A N 1
ATOM 1412 C CA . THR A 1 189 ? -1.634 9.278 -12.844 1.00 96.19 189 THR A CA 1
ATOM 1413 C C . THR A 1 189 ? -1.769 8.000 -13.667 1.00 96.19 189 THR A C 1
ATOM 1415 O O . THR A 1 189 ? -1.377 6.907 -13.260 1.00 96.19 189 THR A O 1
ATOM 1418 N N . THR A 1 190 ? -2.366 8.135 -14.847 1.00 93.75 190 THR A N 1
ATOM 1419 C CA . THR A 1 190 ? -2.415 7.065 -15.855 1.00 93.75 190 THR A CA 1
ATOM 1420 C C . THR A 1 190 ? -1.366 7.253 -16.948 1.00 93.75 190 THR A C 1
ATOM 1422 O O . THR A 1 190 ? -1.169 6.348 -17.758 1.00 93.75 190 THR A O 1
ATOM 1425 N N . THR A 1 191 ? -0.667 8.394 -16.959 1.00 96.19 191 THR A N 1
ATOM 1426 C CA . THR A 1 191 ? 0.489 8.611 -17.827 1.00 96.19 191 THR A CA 1
ATOM 1427 C C . THR A 1 191 ? 1.639 7.748 -17.332 1.00 96.19 191 THR A C 1
ATOM 1429 O O . THR A 1 191 ? 2.154 7.957 -16.237 1.00 96.19 191 THR A O 1
ATOM 1432 N N . VAL A 1 192 ? 2.045 6.781 -18.149 1.00 95.44 192 VAL A N 1
ATOM 1433 C CA . VAL A 1 192 ? 3.072 5.799 -17.787 1.00 95.44 192 VAL A CA 1
ATOM 1434 C C . VAL A 1 192 ? 4.405 6.471 -17.431 1.00 95.44 192 VAL A C 1
ATOM 1436 O O . VAL A 1 192 ? 4.995 6.117 -16.419 1.00 95.44 192 VAL A O 1
ATOM 1439 N N . ALA A 1 193 ? 4.848 7.474 -18.188 1.00 93.31 193 ALA A N 1
ATOM 1440 C CA . ALA A 1 193 ? 6.095 8.192 -17.899 1.00 93.31 193 ALA A CA 1
ATOM 1441 C C . ALA A 1 193 ? 6.023 9.067 -16.633 1.00 93.31 193 ALA A C 1
ATOM 1443 O O . ALA A 1 193 ? 7.019 9.294 -15.969 1.00 93.31 193 ALA A O 1
ATOM 1444 N N . ASP A 1 194 ? 4.842 9.515 -16.204 1.00 95.56 194 ASP A N 1
ATOM 1445 C CA . ASP A 1 194 ? 4.738 10.391 -15.024 1.00 95.56 194 ASP A CA 1
ATOM 1446 C C . ASP A 1 194 ? 4.406 9.620 -13.738 1.00 95.56 194 ASP A C 1
ATOM 1448 O O . ASP A 1 194 ? 4.421 10.194 -12.648 1.00 95.56 194 ASP A O 1
ATOM 1452 N N . SER A 1 195 ? 4.072 8.328 -13.831 1.00 96.31 195 SER A N 1
ATOM 1453 C CA . SER A 1 195 ? 3.615 7.567 -12.667 1.00 96.31 195 SER A CA 1
ATOM 1454 C C . SER A 1 195 ? 4.756 7.300 -11.692 1.00 96.31 195 SER A C 1
ATOM 1456 O O . SER A 1 195 ? 5.801 6.757 -12.038 1.00 96.31 195 SER A O 1
ATOM 1458 N N . ILE A 1 196 ? 4.537 7.635 -10.429 1.00 96.62 196 ILE A N 1
ATOM 1459 C CA . ILE A 1 196 ? 5.414 7.286 -9.312 1.00 96.62 196 ILE A CA 1
ATOM 1460 C C . ILE A 1 196 ? 4.730 6.289 -8.364 1.00 96.62 196 ILE A C 1
ATOM 1462 O O . ILE A 1 196 ? 5.370 5.778 -7.437 1.00 96.62 196 ILE A O 1
ATOM 1466 N N . ARG A 1 197 ? 3.438 5.983 -8.575 1.00 96.69 197 ARG A N 1
ATOM 1467 C CA . ARG A 1 197 ? 2.667 5.070 -7.728 1.00 96.69 197 ARG A CA 1
ATOM 1468 C C . ARG A 1 197 ? 1.474 4.388 -8.409 1.00 96.69 197 ARG A C 1
ATOM 1470 O O . ARG A 1 197 ? 0.611 5.044 -8.985 1.00 96.69 197 ARG A O 1
ATOM 1477 N N . LYS A 1 198 ? 1.307 3.083 -8.152 1.00 97.12 198 LYS A N 1
ATOM 1478 C CA . LYS A 1 198 ? 0.074 2.322 -8.429 1.00 97.12 198 LYS A CA 1
ATOM 1479 C C . LYS A 1 198 ? -0.647 1.921 -7.149 1.00 97.12 198 LYS A C 1
ATOM 1481 O O . LYS A 1 198 ? -0.033 1.365 -6.235 1.00 97.12 198 LYS A O 1
ATOM 1486 N N . LYS A 1 199 ? -1.969 2.082 -7.124 1.00 95.19 199 LYS A N 1
ATOM 1487 C CA . LYS A 1 199 ? -2.807 1.425 -6.117 1.00 95.19 199 LYS A CA 1
ATOM 1488 C C . LYS A 1 199 ? -2.817 -0.083 -6.372 1.00 95.19 199 LYS A C 1
ATOM 1490 O O . LYS A 1 199 ? -3.174 -0.518 -7.464 1.00 95.19 199 LYS A O 1
ATOM 1495 N N . TYR A 1 200 ? -2.464 -0.908 -5.388 1.00 94.56 200 TYR A N 1
ATOM 1496 C CA . TYR A 1 200 ? -2.338 -2.360 -5.598 1.00 94.56 200 TYR A CA 1
ATOM 1497 C C . TYR A 1 200 ? -3.669 -3.023 -5.997 1.00 94.56 200 TYR A C 1
ATOM 1499 O O . TYR A 1 200 ? -3.680 -4.055 -6.665 1.00 94.56 200 TYR A O 1
ATOM 1507 N N . SER A 1 201 ? -4.809 -2.437 -5.611 1.00 93.81 201 SER A N 1
ATOM 1508 C CA . SER A 1 201 ? -6.129 -2.912 -6.034 1.00 93.81 201 SER A CA 1
ATOM 1509 C C . SER A 1 201 ? -6.418 -2.675 -7.514 1.00 93.81 201 SER A C 1
ATOM 1511 O O . SER A 1 201 ? -7.282 -3.358 -8.053 1.00 93.81 201 SER A O 1
ATOM 1513 N N . ASP A 1 202 ? -5.691 -1.759 -8.158 1.00 95.44 202 ASP A N 1
ATOM 1514 C CA . ASP A 1 202 ? -5.831 -1.442 -9.583 1.00 95.44 202 ASP A CA 1
ATOM 1515 C C . ASP A 1 202 ? -4.997 -2.387 -10.465 1.00 95.44 202 ASP A C 1
ATOM 1517 O O . ASP A 1 202 ? -5.073 -2.319 -11.693 1.00 95.44 202 ASP A O 1
ATOM 1521 N N . LEU A 1 203 ? -4.174 -3.255 -9.865 1.00 95.94 203 LEU A N 1
ATOM 1522 C CA . LEU A 1 203 ? -3.444 -4.287 -10.594 1.00 95.94 203 LEU A CA 1
ATOM 1523 C C . LEU A 1 203 ? -4.410 -5.367 -11.094 1.00 95.94 203 LEU A C 1
ATOM 1525 O O . LEU A 1 203 ? -5.272 -5.849 -10.354 1.00 95.94 203 LEU A O 1
ATOM 1529 N N . SER A 1 204 ? -4.232 -5.759 -12.354 1.00 94.31 204 SER A N 1
ATOM 1530 C CA . SER A 1 204 ? -5.009 -6.811 -13.011 1.00 94.31 204 SER A CA 1
ATOM 1531 C C . SER A 1 204 ? -4.317 -8.178 -12.899 1.00 94.31 204 SER A C 1
ATOM 1533 O O . SER A 1 204 ? -3.261 -8.298 -12.279 1.00 94.31 204 SER A O 1
ATOM 1535 N N . GLY A 1 205 ? -4.912 -9.213 -13.503 1.00 96.62 205 GLY A N 1
ATOM 1536 C CA . GLY A 1 205 ? -4.364 -10.577 -13.544 1.00 96.62 205 GLY A CA 1
ATOM 1537 C C . GLY A 1 205 ? -3.293 -10.816 -14.616 1.00 96.62 205 GLY A C 1
ATOM 1538 O O . GLY A 1 205 ? -2.926 -11.962 -14.860 1.00 96.62 205 GLY A O 1
ATOM 1539 N N . SER A 1 206 ? -2.820 -9.768 -15.293 1.00 97.00 206 SER A N 1
ATOM 1540 C CA . SER A 1 206 ? -1.780 -9.848 -16.324 1.00 97.00 206 SER A CA 1
ATOM 1541 C C . SER A 1 206 ? -0.850 -8.644 -16.255 1.00 97.00 206 SER A C 1
ATOM 1543 O O . SER A 1 206 ? -1.292 -7.550 -15.897 1.00 97.00 206 SER A O 1
ATOM 1545 N N . TYR A 1 207 ? 0.420 -8.830 -16.632 1.00 97.62 207 TYR A N 1
ATOM 1546 C CA . TYR A 1 207 ? 1.393 -7.738 -16.659 1.00 97.62 207 TYR A CA 1
ATOM 1547 C C . TYR A 1 207 ? 0.846 -6.540 -17.425 1.00 97.62 207 TYR A C 1
ATOM 1549 O O . TYR A 1 207 ? 0.482 -6.637 -18.594 1.00 97.62 207 TYR A O 1
ATOM 1557 N N . THR A 1 208 ? 0.791 -5.414 -16.728 1.00 96.44 208 THR A N 1
ATOM 1558 C CA . THR A 1 208 ? 0.446 -4.119 -17.299 1.00 96.44 208 THR A CA 1
ATOM 1559 C C . THR A 1 208 ? 1.619 -3.186 -17.058 1.00 96.44 208 THR A C 1
ATOM 1561 O O . THR A 1 208 ? 2.198 -3.204 -15.972 1.00 96.44 208 THR A O 1
ATOM 1564 N N . GLU A 1 209 ? 1.982 -2.393 -18.061 1.00 97.38 209 GLU A N 1
ATOM 1565 C CA . GLU A 1 209 ? 2.977 -1.334 -17.915 1.00 97.38 209 GLU A CA 1
ATOM 1566 C C . GLU A 1 209 ? 2.426 -0.226 -17.018 1.00 97.38 209 GLU A C 1
ATOM 1568 O O . GLU A 1 209 ? 1.316 0.265 -17.228 1.00 97.38 209 GLU A O 1
ATOM 1573 N N . ILE A 1 210 ? 3.185 0.116 -15.980 1.00 97.19 210 ILE A N 1
ATOM 1574 C CA . ILE A 1 210 ? 2.775 1.097 -14.969 1.00 97.19 210 ILE A CA 1
ATOM 1575 C C . ILE A 1 210 ? 3.768 2.248 -14.824 1.00 97.19 210 ILE A C 1
ATOM 1577 O O . ILE A 1 210 ? 3.396 3.279 -14.276 1.00 97.19 210 ILE A O 1
ATOM 1581 N N . LYS A 1 211 ? 4.994 2.081 -15.331 1.00 98.00 211 LYS A N 1
ATOM 1582 C CA . LYS A 1 211 ? 6.001 3.134 -15.468 1.00 98.00 211 LYS A CA 1
ATOM 1583 C C . LYS A 1 211 ? 6.949 2.801 -16.612 1.00 98.00 211 LYS A C 1
ATOM 1585 O O . LYS A 1 211 ? 7.296 1.629 -16.772 1.00 98.00 211 LYS A O 1
ATOM 1590 N N . LYS A 1 212 ? 7.358 3.799 -17.392 1.00 97.94 212 LYS A N 1
ATOM 1591 C CA . LYS A 1 212 ? 8.320 3.641 -18.485 1.00 97.94 212 LYS A CA 1
ATOM 1592 C C . LYS A 1 212 ? 8.971 4.968 -18.836 1.00 97.94 212 LYS A C 1
ATOM 1594 O O . LYS A 1 212 ? 8.254 5.902 -19.176 1.00 97.94 212 LYS A O 1
ATOM 1599 N N . GLU A 1 213 ? 10.297 4.969 -18.852 1.00 97.88 213 GLU A N 1
ATOM 1600 C CA . GLU A 1 213 ? 11.122 6.084 -19.316 1.00 97.88 213 GLU A CA 1
ATOM 1601 C C . GLU A 1 213 ? 11.899 5.683 -20.558 1.00 97.88 213 GLU A C 1
ATOM 1603 O O . GLU A 1 213 ? 12.386 4.554 -20.635 1.00 97.88 213 GLU A O 1
ATOM 1608 N N . TYR A 1 214 ? 12.024 6.611 -21.503 1.00 97.25 214 TYR A N 1
ATOM 1609 C CA . TYR A 1 214 ? 12.884 6.477 -22.676 1.00 97.25 214 TYR A CA 1
ATOM 1610 C C . TYR A 1 214 ? 14.104 7.379 -22.530 1.00 97.25 214 TYR A C 1
ATOM 1612 O O . TYR A 1 214 ? 14.071 8.379 -21.817 1.00 97.25 214 TYR A O 1
ATOM 1620 N N . ALA A 1 215 ? 15.191 7.004 -23.195 1.00 96.94 215 ALA A N 1
ATOM 1621 C CA . ALA A 1 215 ? 16.399 7.803 -23.174 1.00 96.94 215 ALA A CA 1
ATOM 1622 C C . ALA A 1 215 ? 16.231 9.096 -23.986 1.00 96.94 215 ALA A C 1
ATOM 1624 O O . ALA A 1 215 ? 15.850 9.057 -25.160 1.00 96.94 215 ALA A O 1
ATOM 1625 N N . ASP A 1 216 ? 16.636 10.217 -23.396 1.00 94.31 216 ASP A N 1
ATOM 1626 C CA . ASP A 1 216 ? 16.659 11.540 -24.033 1.00 94.31 216 ASP A CA 1
ATOM 1627 C C . ASP A 1 216 ? 17.970 11.786 -24.811 1.00 94.31 216 ASP A C 1
ATOM 1629 O O . ASP A 1 216 ? 18.577 12.857 -24.763 1.00 94.31 216 ASP A O 1
ATOM 1633 N N . ASP A 1 217 ? 18.437 10.775 -25.545 1.00 94.12 217 ASP A N 1
ATOM 1634 C CA . ASP A 1 217 ? 19.638 10.843 -26.383 1.00 94.12 217 ASP A CA 1
ATOM 1635 C C . ASP A 1 217 ? 19.319 10.321 -27.788 1.00 94.12 217 ASP A C 1
ATOM 1637 O O . ASP A 1 217 ? 18.655 9.301 -27.949 1.00 94.12 217 ASP A O 1
ATOM 1641 N N . SER A 1 218 ? 19.774 11.012 -28.836 1.00 91.75 218 SER A N 1
ATOM 1642 C CA . SER A 1 218 ? 19.433 10.643 -30.214 1.00 91.75 218 SER A CA 1
ATOM 1643 C C . SER A 1 218 ? 19.968 9.272 -30.625 1.00 91.75 218 SER A C 1
ATOM 1645 O O . SER A 1 218 ? 19.262 8.531 -31.314 1.00 91.75 218 SER A O 1
ATOM 1647 N N . ASP A 1 219 ? 21.184 8.932 -30.195 1.00 93.94 219 ASP A N 1
ATOM 1648 C CA . ASP A 1 219 ? 21.862 7.682 -30.548 1.00 93.94 219 ASP A CA 1
ATOM 1649 C C . ASP A 1 219 ? 21.338 6.506 -29.711 1.00 93.94 219 ASP A C 1
ATOM 1651 O O . ASP A 1 219 ? 21.381 5.358 -30.158 1.00 93.94 219 ASP A O 1
ATOM 1655 N N . TYR A 1 220 ? 20.785 6.798 -28.528 1.00 93.56 220 TYR A N 1
ATOM 1656 C CA . TYR A 1 220 ? 20.250 5.811 -27.585 1.00 93.56 220 TYR A CA 1
ATOM 1657 C C . TYR A 1 220 ? 18.737 5.903 -27.367 1.00 93.56 220 TYR A C 1
ATOM 1659 O O . TYR A 1 220 ? 18.226 5.259 -26.462 1.00 93.56 220 TYR A O 1
ATOM 1667 N N . SER A 1 221 ? 17.998 6.622 -28.213 1.00 94.38 221 SER A N 1
ATOM 1668 C CA . SER A 1 221 ? 16.550 6.887 -28.065 1.00 94.38 221 SER A CA 1
ATOM 1669 C C . SER A 1 221 ? 15.654 5.642 -28.021 1.00 94.38 221 SER A C 1
ATOM 1671 O O . SER A 1 221 ? 14.488 5.718 -27.634 1.00 94.38 221 SER A O 1
ATOM 1673 N N . ALA A 1 222 ? 16.180 4.485 -28.428 1.00 94.75 222 ALA A N 1
ATOM 1674 C CA . ALA A 1 222 ? 15.498 3.202 -28.305 1.00 94.75 222 ALA A CA 1
ATOM 1675 C C . ALA A 1 222 ? 15.593 2.598 -26.893 1.00 94.75 222 ALA A C 1
ATOM 1677 O O . ALA A 1 222 ? 14.762 1.749 -26.564 1.00 94.75 222 ALA A O 1
ATOM 1678 N N . ASN A 1 223 ? 16.569 3.027 -26.086 1.00 96.25 223 ASN A N 1
ATOM 1679 C CA . ASN A 1 223 ? 16.773 2.517 -24.740 1.00 96.25 223 ASN A CA 1
ATOM 1680 C C . ASN A 1 223 ? 15.624 2.953 -23.831 1.00 96.25 223 ASN A C 1
ATOM 1682 O O . ASN A 1 223 ? 15.165 4.099 -23.884 1.00 96.25 223 ASN A O 1
ATOM 1686 N N . TYR A 1 224 ? 15.189 2.049 -22.962 1.00 97.50 224 TYR A N 1
ATOM 1687 C CA . TYR A 1 224 ? 14.181 2.343 -21.959 1.00 97.50 224 TYR A CA 1
ATOM 1688 C C . TYR A 1 224 ? 14.338 1.499 -20.698 1.00 97.50 224 TYR A C 1
ATOM 1690 O O . TYR A 1 224 ? 14.840 0.371 -20.707 1.00 97.50 224 TYR A O 1
ATOM 1698 N N . ILE A 1 225 ? 13.795 2.034 -19.607 1.00 97.88 225 ILE A N 1
ATOM 1699 C CA . ILE A 1 225 ? 13.511 1.281 -18.390 1.00 97.88 225 ILE A CA 1
ATOM 1700 C C . ILE A 1 225 ? 12.005 1.264 -18.155 1.00 97.88 225 ILE A C 1
ATOM 1702 O O . ILE A 1 225 ? 11.342 2.292 -18.269 1.00 97.88 225 ILE A O 1
ATOM 1706 N N . ALA A 1 226 ? 11.443 0.096 -17.851 1.00 98.25 226 ALA A N 1
ATOM 1707 C CA . ALA A 1 226 ? 10.013 -0.042 -17.595 1.00 98.25 226 ALA A CA 1
ATOM 1708 C C . ALA A 1 226 ? 9.725 -0.912 -16.374 1.00 98.25 226 ALA A C 1
ATOM 1710 O O . ALA A 1 226 ? 10.437 -1.876 -16.089 1.00 98.25 226 ALA A O 1
ATOM 1711 N N . ILE A 1 227 ? 8.625 -0.599 -15.696 1.00 98.44 227 ILE A N 1
ATOM 1712 C CA . ILE A 1 227 ? 8.023 -1.432 -14.664 1.00 98.44 227 ILE A CA 1
ATOM 1713 C C . ILE A 1 227 ? 6.681 -1.919 -15.192 1.00 98.44 227 ILE A C 1
ATOM 1715 O O . ILE A 1 227 ? 5.800 -1.135 -15.558 1.00 98.44 227 ILE A O 1
ATOM 1719 N N . GLN A 1 228 ? 6.517 -3.235 -15.180 1.00 98.31 228 GLN A N 1
ATOM 1720 C CA . GLN A 1 228 ? 5.233 -3.888 -15.354 1.00 98.31 228 GLN A CA 1
ATOM 1721 C C . GLN A 1 228 ? 4.866 -4.609 -14.066 1.00 98.31 228 GLN A C 1
ATOM 1723 O O . GLN A 1 228 ? 5.726 -5.179 -13.397 1.00 98.31 228 GLN A O 1
ATOM 1728 N N . ALA A 1 229 ? 3.585 -4.637 -13.721 1.00 98.31 229 ALA A N 1
ATOM 1729 C CA . ALA A 1 229 ? 3.135 -5.434 -12.590 1.00 98.31 229 ALA A CA 1
ATOM 1730 C C . ALA A 1 229 ? 1.771 -6.059 -12.836 1.00 98.31 229 ALA A C 1
ATOM 1732 O O . ALA A 1 229 ? 0.987 -5.601 -13.671 1.00 98.31 229 ALA A O 1
ATOM 1733 N N . TYR A 1 230 ? 1.503 -7.115 -12.082 1.00 98.00 230 TYR A N 1
ATOM 1734 C CA . TYR A 1 230 ? 0.183 -7.707 -11.947 1.00 98.00 230 TYR A CA 1
ATOM 1735 C C . TYR A 1 230 ? 0.041 -8.312 -10.556 1.00 98.00 230 TYR A C 1
ATOM 1737 O O . TYR A 1 230 ? 1.019 -8.421 -9.808 1.00 98.00 230 TYR A O 1
ATOM 1745 N N . LYS A 1 231 ? -1.178 -8.706 -10.206 1.00 96.50 231 LYS A N 1
ATOM 1746 C CA . LYS A 1 231 ? -1.419 -9.480 -8.994 1.00 96.50 231 LYS A CA 1
ATOM 1747 C C . LYS A 1 231 ? -2.295 -10.685 -9.271 1.00 96.50 231 LYS A C 1
ATOM 1749 O O . LYS A 1 231 ? -3.153 -10.658 -10.154 1.00 96.50 231 LYS A O 1
ATOM 1754 N N . ASP A 1 232 ? -2.119 -11.704 -8.453 1.00 95.06 232 ASP A N 1
ATOM 1755 C CA . ASP A 1 232 ? -3.120 -12.740 -8.265 1.00 95.06 232 ASP A CA 1
ATOM 1756 C C . ASP A 1 232 ? -3.830 -12.547 -6.908 1.00 95.06 232 ASP A C 1
ATOM 1758 O O . ASP A 1 232 ? -3.976 -11.423 -6.417 1.00 95.06 232 ASP A O 1
ATOM 1762 N N . THR A 1 233 ? -4.342 -13.630 -6.320 1.00 93.12 233 THR A N 1
ATOM 1763 C CA . THR A 1 233 ? -5.067 -13.579 -5.041 1.00 93.12 233 THR A CA 1
ATOM 1764 C C . THR A 1 233 ? -4.156 -13.256 -3.851 1.00 93.12 233 THR A C 1
ATOM 1766 O O . THR A 1 233 ? -4.611 -12.621 -2.901 1.00 93.12 233 THR A O 1
ATOM 1769 N N . THR A 1 234 ? -2.894 -13.685 -3.879 1.00 96.00 234 THR A N 1
ATOM 1770 C CA . THR A 1 234 ? -1.982 -13.655 -2.719 1.00 96.00 234 THR A CA 1
ATOM 1771 C C . THR A 1 234 ? -0.591 -13.125 -3.045 1.00 96.00 234 THR A C 1
ATOM 1773 O O . THR A 1 234 ? 0.235 -13.007 -2.145 1.00 96.00 234 THR A O 1
ATOM 1776 N N . THR A 1 235 ? -0.313 -12.818 -4.307 1.00 97.19 235 THR A N 1
ATOM 1777 C CA . THR A 1 235 ? 1.023 -12.496 -4.796 1.00 97.19 235 THR A CA 1
ATOM 1778 C C . THR A 1 235 ? 0.975 -11.287 -5.716 1.00 97.19 235 THR A C 1
ATOM 1780 O O . THR A 1 235 ? 0.108 -11.173 -6.586 1.00 97.19 235 THR A O 1
ATOM 1783 N N . ILE A 1 236 ? 1.945 -10.391 -5.551 1.00 97.50 236 ILE A N 1
ATOM 1784 C CA . ILE A 1 236 ? 2.213 -9.298 -6.487 1.00 97.50 236 ILE A CA 1
ATOM 1785 C C . ILE A 1 236 ? 3.485 -9.631 -7.249 1.00 97.50 236 ILE A C 1
ATOM 1787 O O . ILE A 1 236 ? 4.514 -9.937 -6.649 1.00 97.50 236 ILE A O 1
ATOM 1791 N N . TYR A 1 237 ? 3.414 -9.537 -8.570 1.00 97.75 237 TYR A N 1
ATOM 1792 C CA . TYR A 1 237 ? 4.546 -9.751 -9.456 1.00 97.75 237 TYR A CA 1
ATOM 1793 C C . TYR A 1 237 ? 4.962 -8.425 -10.063 1.00 97.75 237 TYR A C 1
ATOM 1795 O O . TYR A 1 237 ? 4.151 -7.728 -10.672 1.00 97.75 237 TYR A O 1
ATOM 1803 N N . VAL A 1 238 ? 6.242 -8.110 -9.933 1.00 97.69 238 VAL A N 1
ATOM 1804 C CA . VAL A 1 238 ? 6.872 -6.918 -10.486 1.00 97.69 238 VAL A CA 1
ATOM 1805 C C . VAL A 1 238 ? 7.909 -7.374 -11.496 1.00 97.69 238 VAL A C 1
ATOM 1807 O O . VAL A 1 238 ? 8.780 -8.177 -11.174 1.00 97.69 238 VAL A O 1
ATOM 1810 N N . LYS A 1 239 ? 7.805 -6.876 -12.723 1.00 97.50 239 LYS A N 1
ATOM 1811 C CA . LYS A 1 239 ? 8.789 -7.064 -13.780 1.00 97.50 239 LYS A CA 1
ATOM 1812 C C . LYS A 1 239 ? 9.462 -5.728 -14.068 1.00 97.50 239 LYS A C 1
ATOM 1814 O O . LYS A 1 239 ? 8.777 -4.755 -14.373 1.00 97.50 239 LYS A O 1
ATOM 1819 N N . ILE A 1 240 ? 10.784 -5.710 -14.009 1.00 96.88 240 ILE A N 1
ATOM 1820 C CA . ILE A 1 240 ? 11.624 -4.583 -14.414 1.00 96.88 240 ILE A CA 1
ATOM 1821 C C . ILE A 1 240 ? 12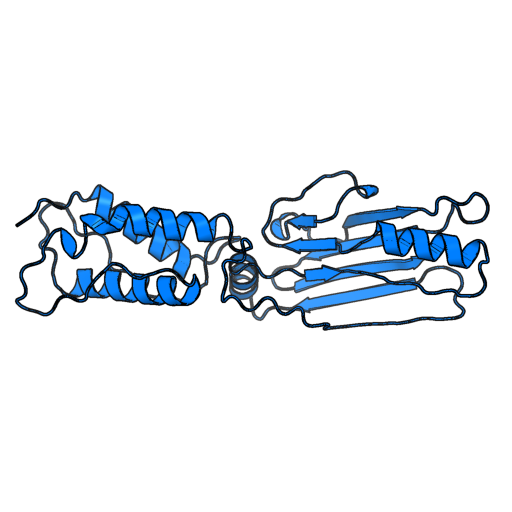.268 -4.959 -15.744 1.00 96.88 240 ILE A C 1
ATOM 1823 O O . ILE A 1 240 ? 12.823 -6.051 -15.863 1.00 96.88 240 ILE A O 1
ATOM 1827 N N . ILE A 1 241 ? 12.167 -4.083 -16.738 1.00 97.25 241 ILE A N 1
ATOM 1828 C CA . ILE A 1 241 ? 12.702 -4.291 -18.086 1.00 97.25 241 ILE A CA 1
ATOM 1829 C C . ILE A 1 241 ? 13.750 -3.219 -18.356 1.00 97.25 241 ILE A C 1
ATOM 1831 O O . ILE A 1 241 ? 13.454 -2.037 -18.203 1.00 97.25 241 ILE A O 1
ATOM 1835 N N . LEU A 1 242 ? 14.939 -3.645 -18.776 1.00 96.12 242 LEU A N 1
ATOM 1836 C CA . LEU A 1 242 ? 15.992 -2.807 -19.346 1.00 96.12 242 LEU A CA 1
ATOM 1837 C C . LEU A 1 242 ? 16.129 -3.207 -20.815 1.00 96.12 242 LEU A C 1
ATOM 1839 O O . LEU A 1 242 ? 16.354 -4.387 -21.098 1.00 96.12 242 LEU A O 1
ATOM 1843 N N . ALA A 1 243 ? 15.968 -2.277 -21.745 1.00 94.50 243 ALA A N 1
ATOM 1844 C CA . ALA A 1 243 ? 16.061 -2.547 -23.179 1.00 94.50 243 ALA A CA 1
ATOM 1845 C C . ALA A 1 243 ? 16.660 -1.362 -23.926 1.00 94.50 243 ALA A C 1
ATOM 1847 O O . ALA A 1 243 ? 16.696 -0.270 -23.320 1.00 94.50 243 ALA A O 1
#

Sequence (243 aa):
MALVLTTDLSTLRDTMNSALNGTGVGGGYNQSHTVASNPAVGDNIDDSYMDSIFSAAAKLANYYNITNPFTAVNAGDTITQAQYKDHASSFNASVAARIADPHTYSSGWDMTTATETTESVSDWNGTREQIVSVSFADANTMNAWFSAGGEIRISASHNDTSGNQQGTSWEQLTTELGTYRISLRDTDTTTVADSIRKKYSDLSGSYTEIKKEYADDSDYSANYIAIQAYKDTTTIYVKIILA

Radius of gyration: 24.47 Å; chains: 1; bounding box: 67×29×71 Å